Protein AF-Q3AFS8-F1 (afdb_monomer_lite)

Secondary structure (DSSP, 8-state):
--HHHHHHHTHHHHHHTT--HHHHHHHHTTHHHHHHHHHHHHHHHHHHHTTSHHHHHHHHHH--HHHHHHHHHHHHHHTT-S---HHHHHHHHHHHHHHHHTT--HHHHHHHHHHHHHHHHHHHHTTS-TTSHHHHHHHHHHHHHHHHHHHHHHHHHHHHHHHHHHHHHHHHHHHHHHHHHHHHHHHHHHHHHHHHHHHTGGGGHHHHHHHHHHHHHHHHHHHHHHHHHHHHHHHHHHHHHHHHHHHH--

pLDDT: mean 94.36, std 7.1, range [45.06, 98.56]

InterPro domains:
  IPR004089 Methyl-accepting chemotaxis protein (MCP) signalling domain [PS50111] (159-240)
  IPR004090 Chemotaxis methyl-accepting receptor [PR00260] (178-205)
  IPR004090 Chemotaxis methyl-accepting receptor [PR00260] (207-236)
  IPR009050 Globin-like superfamily [SSF46458] (10-155)
  IPR012292 Globin/Protoglobin [G3DSA:1.10.490.10] (7-151)
  IPR039379 Protoglobin, globin sensor domain [cd01068] (12-157)
  IPR044398 Globin-sensor domain [PF11563] (8-161)

Foldseek 3Di:
DDQVVLVVLCPVVCVVLVQDLVLLQLLLVLLVVLLVCLLVLLVVLVVVQCVDVVSVVLCVVPHHSVVVSVVSSVVSSCLNHSDDGSVNLVVLLVQLVVCVVSVPDLVVVVVSCVSVLVVQLVSLCVPDPPPDPSSVSNSSSSVSSVVVSSVSSCLVVLVVVLVVVLVVLVVLLVVLVVLLVVLVVQLVVLVVQLVVLVVVPPVSVVSNVVSVVSNVVSVVSNVVSVVSNVVSVVVNVVSVVVVVVSSVVD

Organism: Carboxydothermus hydrogenoformans (strain ATCC BAA-161 / DSM 6008 / Z-2901) (NCBI:txid246194)

Sequence (250 aa):
MEDSVLLSRYQETLSFLNLTAEDLQLMAEFKELFIQKAQEFVNKFYQHLTKFPYLQELIKKHSTVEKLSKTQAEYFISLTSEKIDADYIKNRLAVGKKHMEIALYPNWYIGAYRLYYEVVGELVARKYSPGTELYFKAVNAFYKRINFDIQLAIENYIAEQLKYLAAIQEQVADAAGFISSIATKTNILALNASIEAGRAGEHGRAFGVVAQEVRKLAQESSKVAKEITEMIKHNMEEIEKIRRQNSGMM

Structure (mmCIF, N/CA/C/O backbone):
data_AF-Q3AFS8-F1
#
_entry.id   AF-Q3AFS8-F1
#
loop_
_atom_site.group_PDB
_atom_site.id
_atom_site.type_symbol
_atom_site.label_atom_id
_atom_site.label_alt_id
_atom_site.label_comp_id
_atom_site.label_asym_id
_atom_site.label_entity_id
_atom_site.label_seq_id
_atom_site.pdbx_PDB_ins_code
_atom_site.Cartn_x
_atom_site.Cartn_y
_atom_site.Cartn_z
_atom_site.occupancy
_atom_site.B_iso_or_equiv
_atom_site.auth_seq_id
_atom_site.auth_comp_id
_atom_site.auth_asym_id
_atom_site.auth_atom_id
_atom_site.pdbx_PDB_model_num
ATOM 1 N N . MET A 1 1 ? -3.112 -17.750 -2.287 1.00 60.56 1 MET A N 1
ATOM 2 C CA . MET A 1 1 ? -2.329 -18.019 -1.067 1.00 60.56 1 MET A CA 1
ATOM 3 C C . MET A 1 1 ? -3.248 -18.766 -0.129 1.00 60.56 1 MET A C 1
ATOM 5 O O . MET A 1 1 ? -4.393 -18.350 -0.010 1.00 60.56 1 MET A O 1
ATOM 9 N N . GLU A 1 2 ? -2.799 -19.886 0.421 1.00 83.88 2 GLU A N 1
ATOM 10 C CA . GLU A 1 2 ? -3.566 -20.646 1.411 1.00 83.88 2 GLU A CA 1
ATOM 11 C C . GLU A 1 2 ? -3.680 -19.833 2.712 1.00 83.88 2 GLU A C 1
ATOM 13 O O . GLU A 1 2 ? -2.766 -19.075 3.044 1.00 83.88 2 GLU A O 1
ATOM 18 N N . ASP A 1 3 ? -4.801 -19.944 3.425 1.00 87.12 3 ASP A N 1
ATOM 19 C CA . ASP A 1 3 ? -5.102 -19.090 4.587 1.00 87.12 3 ASP A CA 1
ATOM 20 C C . ASP A 1 3 ? -4.075 -19.234 5.717 1.00 87.12 3 ASP A C 1
ATOM 22 O O . ASP A 1 3 ? -3.748 -18.257 6.390 1.00 87.12 3 ASP A O 1
ATOM 26 N N . SER A 1 4 ? -3.510 -20.432 5.873 1.00 80.88 4 SER A N 1
ATOM 27 C CA . SER A 1 4 ? -2.435 -20.737 6.821 1.00 80.88 4 SER A CA 1
ATOM 28 C C . SER A 1 4 ? -1.156 -19.949 6.530 1.00 80.88 4 SER A C 1
ATOM 30 O O . SER A 1 4 ? -0.567 -19.379 7.445 1.00 80.88 4 SER A O 1
ATOM 32 N N . VAL A 1 5 ? -0.763 -19.862 5.257 1.00 86.62 5 VAL A N 1
ATOM 33 C CA . VAL A 1 5 ? 0.432 -19.132 4.805 1.00 86.62 5 VAL A CA 1
ATOM 34 C C . VAL A 1 5 ? 0.245 -17.625 4.961 1.00 86.62 5 VAL A C 1
ATOM 36 O O . VAL A 1 5 ? 1.170 -16.915 5.352 1.00 86.62 5 VAL A O 1
ATOM 39 N N . LEU A 1 6 ? -0.962 -17.122 4.682 1.00 87.56 6 LEU A N 1
ATOM 40 C CA . LEU A 1 6 ? -1.262 -15.706 4.879 1.00 87.56 6 LEU A CA 1
ATOM 41 C C . LEU A 1 6 ? -1.183 -15.330 6.360 1.00 87.56 6 LEU A C 1
ATOM 43 O O . LEU A 1 6 ? -0.610 -14.302 6.697 1.00 87.56 6 LEU A O 1
ATOM 47 N N . LEU A 1 7 ? -1.736 -16.161 7.242 1.00 87.81 7 LEU A N 1
ATOM 48 C CA . LEU A 1 7 ? -1.671 -15.924 8.680 1.00 87.81 7 LEU A CA 1
ATOM 49 C C . LEU A 1 7 ? -0.240 -15.994 9.207 1.00 87.81 7 LEU A C 1
ATOM 51 O O . LEU A 1 7 ? 0.155 -15.101 9.953 1.00 87.81 7 LEU A O 1
ATOM 55 N N . SER A 1 8 ? 0.541 -17.003 8.805 1.00 88.75 8 SER A N 1
ATOM 56 C CA . SER A 1 8 ? 1.929 -17.152 9.261 1.00 88.75 8 SER A CA 1
ATOM 57 C C . SER A 1 8 ? 2.787 -15.945 8.904 1.00 88.75 8 SER A C 1
ATOM 59 O O . SER A 1 8 ? 3.632 -15.548 9.697 1.00 88.75 8 SER A O 1
ATOM 61 N N . ARG A 1 9 ? 2.526 -15.328 7.746 1.00 88.62 9 ARG A N 1
ATOM 62 C CA . ARG A 1 9 ? 3.223 -14.124 7.292 1.00 88.62 9 ARG A CA 1
ATOM 63 C C . ARG A 1 9 ? 3.138 -12.973 8.300 1.00 88.62 9 ARG A C 1
ATOM 65 O O . ARG A 1 9 ? 4.134 -12.335 8.588 1.00 88.62 9 ARG A O 1
ATOM 72 N N . TYR A 1 10 ? 1.969 -12.746 8.896 1.00 92.44 10 TYR A N 1
ATOM 73 C CA . TYR A 1 10 ? 1.761 -11.614 9.808 1.00 92.44 10 TYR A CA 1
ATOM 74 C C . TYR A 1 10 ? 1.928 -11.968 11.292 1.00 92.44 10 TYR A C 1
ATOM 76 O O . TYR A 1 10 ? 1.687 -11.119 12.153 1.00 92.44 10 TYR A O 1
ATOM 84 N N . GLN A 1 11 ? 2.340 -13.198 11.624 1.00 90.94 11 GLN A N 1
ATOM 85 C CA . GLN A 1 11 ? 2.530 -13.614 13.019 1.00 90.94 11 GLN A CA 1
ATOM 86 C C . GLN A 1 11 ? 3.598 -12.782 13.730 1.00 90.94 11 GLN A C 1
ATOM 88 O O . GLN A 1 11 ? 3.379 -12.358 14.865 1.00 90.94 11 GLN A O 1
ATOM 93 N N . GLU A 1 12 ? 4.723 -12.508 13.066 1.00 91.69 12 GLU A N 1
ATOM 94 C CA . GLU A 1 12 ? 5.805 -11.711 13.648 1.00 91.69 12 GLU A CA 1
ATOM 95 C C . GLU A 1 12 ? 5.351 -10.272 13.922 1.00 91.69 12 GLU A C 1
ATOM 97 O O . GLU A 1 12 ? 5.554 -9.763 15.023 1.00 91.69 12 GLU A O 1
ATOM 102 N N . THR A 1 13 ? 4.631 -9.647 12.985 1.00 92.81 13 THR A N 1
ATOM 103 C CA . THR A 1 13 ? 4.058 -8.305 13.168 1.00 92.81 13 THR A CA 1
ATOM 104 C C . THR A 1 13 ? 3.065 -8.255 14.330 1.00 92.81 13 THR A C 1
ATOM 106 O O . THR A 1 13 ? 3.125 -7.345 15.158 1.00 92.81 13 THR A O 1
ATOM 109 N N . LEU A 1 14 ? 2.157 -9.231 14.424 1.00 94.56 14 LEU A N 1
ATOM 110 C CA . LEU A 1 14 ? 1.187 -9.312 15.522 1.00 94.56 14 LEU A CA 1
ATOM 111 C C . LEU A 1 14 ? 1.887 -9.494 16.876 1.00 94.56 14 LEU A C 1
ATOM 113 O O . LEU A 1 14 ? 1.505 -8.849 17.857 1.00 94.56 14 LEU A O 1
ATOM 117 N N . SER A 1 15 ? 2.945 -10.311 16.913 1.00 94.69 15 SER A N 1
ATOM 118 C CA . SER A 1 15 ? 3.790 -10.493 18.095 1.00 94.69 15 SER A CA 1
ATOM 119 C C . SER A 1 15 ? 4.538 -9.210 18.464 1.00 94.69 15 SER A C 1
ATOM 121 O O . SER A 1 15 ? 4.568 -8.841 19.636 1.00 94.69 15 SER A O 1
ATOM 123 N N . PHE A 1 16 ? 5.103 -8.498 17.486 1.00 95.44 16 PHE A N 1
ATOM 124 C CA . PHE A 1 16 ? 5.811 -7.232 17.694 1.00 95.44 16 PHE A CA 1
ATOM 125 C C . PHE A 1 16 ? 4.893 -6.148 18.273 1.00 95.44 16 PHE A C 1
ATOM 127 O O . PHE A 1 16 ? 5.275 -5.428 19.194 1.00 95.44 16 PHE A O 1
ATOM 134 N N . LEU A 1 17 ? 3.655 -6.064 17.780 1.00 96.56 17 LEU A N 1
ATOM 135 C CA . LEU A 1 17 ? 2.637 -5.152 18.308 1.00 96.56 17 LEU A CA 1
ATOM 136 C C . LEU A 1 17 ? 2.091 -5.580 19.676 1.00 96.56 17 LEU A C 1
ATOM 138 O O . LEU A 1 17 ? 1.364 -4.809 20.309 1.00 96.56 17 LEU A O 1
ATOM 142 N N . ASN A 1 18 ? 2.418 -6.795 20.126 1.00 97.19 18 ASN A N 1
ATOM 143 C CA . ASN A 1 18 ? 1.851 -7.422 21.312 1.00 97.19 18 ASN A CA 1
ATOM 144 C C . ASN A 1 18 ? 0.312 -7.350 21.305 1.00 97.19 18 ASN A C 1
ATOM 146 O O . ASN A 1 18 ? -0.299 -6.951 22.298 1.00 97.19 18 ASN A O 1
ATOM 150 N N . LEU A 1 19 ? -0.308 -7.639 20.154 1.00 97.19 19 LEU A N 1
ATOM 151 C CA . LEU A 1 19 ? -1.762 -7.644 19.986 1.00 97.19 19 LEU A CA 1
ATOM 152 C C . LEU A 1 19 ? -2.305 -9.021 20.376 1.00 97.19 19 LEU A C 1
ATOM 154 O O . LEU A 1 19 ? -2.211 -9.976 19.604 1.00 97.19 19 LEU A O 1
ATOM 158 N N . THR A 1 20 ? -2.830 -9.134 21.594 1.00 96.38 20 THR A N 1
ATOM 159 C CA . THR A 1 20 ? -3.168 -10.426 22.209 1.00 96.38 20 THR A CA 1
ATOM 160 C C . THR A 1 20 ? -4.637 -10.806 22.016 1.00 96.38 20 THR A C 1
ATOM 162 O O . THR A 1 20 ? -5.478 -9.983 21.658 1.00 96.38 20 THR A O 1
ATOM 165 N N . ALA A 1 21 ? -4.984 -12.063 22.310 1.00 96.06 21 ALA A N 1
ATOM 166 C CA . ALA A 1 21 ? -6.383 -12.495 22.352 1.00 96.06 21 ALA A CA 1
ATOM 167 C C . ALA A 1 21 ? -7.209 -11.716 23.397 1.00 96.06 21 ALA A C 1
ATOM 169 O O . ALA A 1 21 ? -8.390 -11.462 23.180 1.00 96.06 21 ALA A O 1
ATOM 170 N N . GLU A 1 22 ? -6.585 -11.289 24.499 1.00 96.50 22 GLU A N 1
ATOM 171 C CA . GLU A 1 22 ? -7.220 -10.458 25.529 1.00 96.50 22 GLU A CA 1
ATOM 172 C C . GLU A 1 22 ? -7.555 -9.062 24.991 1.00 96.50 22 GLU A C 1
ATOM 174 O O . GLU A 1 22 ? -8.649 -8.560 25.243 1.00 96.50 22 GLU A O 1
ATOM 179 N N . ASP A 1 23 ? -6.658 -8.461 24.198 1.00 98.12 23 ASP A N 1
ATOM 180 C CA . ASP A 1 23 ? -6.931 -7.195 23.508 1.00 98.12 23 ASP A CA 1
ATOM 181 C C . ASP A 1 23 ? -8.127 -7.345 22.549 1.00 98.12 23 ASP A C 1
ATOM 183 O O . ASP A 1 23 ? -9.014 -6.488 22.517 1.00 98.12 23 ASP A O 1
ATOM 187 N N . LEU A 1 24 ? -8.172 -8.436 21.772 1.00 97.94 24 LEU A N 1
ATOM 188 C CA . LEU A 1 24 ? -9.262 -8.710 20.828 1.00 97.94 24 LEU A CA 1
ATOM 189 C C . LEU A 1 24 ? -10.602 -8.913 21.543 1.00 97.94 24 LEU A C 1
ATOM 191 O O . LEU A 1 24 ? -11.609 -8.337 21.123 1.00 97.94 24 LEU A O 1
ATOM 195 N N . GLN A 1 25 ? -10.603 -9.672 22.639 1.00 97.56 25 GLN A N 1
ATOM 196 C CA . GLN A 1 25 ? -11.786 -9.885 23.465 1.00 97.56 25 GLN A CA 1
ATOM 197 C C . GLN A 1 25 ? -12.272 -8.569 24.080 1.00 97.56 25 GLN A C 1
ATOM 199 O O . GLN A 1 25 ? -13.460 -8.257 24.007 1.00 97.56 25 GLN A O 1
ATOM 204 N N . LEU A 1 26 ? -11.354 -7.759 24.614 1.00 96.88 26 LEU A N 1
ATOM 205 C CA . LEU A 1 26 ? -11.674 -6.448 25.168 1.00 96.88 26 LEU A CA 1
ATOM 206 C C . LEU A 1 26 ? -12.300 -5.533 24.110 1.00 96.88 26 LEU A C 1
ATOM 208 O O . LEU A 1 26 ? -13.299 -4.878 24.392 1.00 96.88 26 LEU A O 1
ATOM 212 N N . MET A 1 27 ? -11.763 -5.503 22.885 1.00 98.12 27 MET A N 1
ATOM 213 C CA . MET A 1 27 ? -12.344 -4.730 21.780 1.00 98.12 27 MET A CA 1
ATOM 214 C C . MET A 1 27 ? -13.730 -5.241 21.370 1.00 98.12 27 MET A C 1
ATOM 216 O O . MET A 1 27 ? -14.600 -4.428 21.050 1.00 98.12 27 MET A O 1
ATOM 220 N N . ALA A 1 28 ? -13.964 -6.555 21.403 1.00 98.00 28 ALA A N 1
ATOM 221 C CA . ALA A 1 28 ? -15.264 -7.146 21.083 1.00 98.00 28 ALA A CA 1
ATOM 222 C C . ALA A 1 28 ? -16.374 -6.687 22.042 1.00 98.00 28 ALA A C 1
ATOM 224 O O . ALA A 1 28 ? -17.509 -6.470 21.614 1.00 98.00 28 ALA A O 1
ATOM 225 N N . GLU A 1 29 ? -16.049 -6.414 23.309 1.00 97.50 29 GLU A N 1
ATOM 226 C CA . GLU A 1 29 ? -17.005 -5.855 24.276 1.00 97.50 29 GLU A CA 1
ATOM 227 C C . GLU A 1 29 ? -17.516 -4.452 23.897 1.00 97.50 29 GLU A C 1
ATOM 229 O O . GLU A 1 29 ? -18.549 -4.014 24.408 1.00 97.50 29 GLU A O 1
ATOM 234 N N . PHE A 1 30 ? -16.820 -3.734 23.008 1.00 98.25 30 PHE A N 1
ATOM 235 C CA . PHE A 1 30 ? -17.239 -2.422 22.507 1.00 98.25 30 PHE A CA 1
ATOM 236 C C . PHE A 1 30 ? -18.098 -2.501 21.238 1.00 98.25 30 PHE A C 1
ATOM 238 O O . PHE A 1 30 ? -18.558 -1.461 20.764 1.00 98.25 30 PHE A O 1
ATOM 245 N N . LYS A 1 31 ? -18.355 -3.693 20.684 1.00 98.25 31 LYS A N 1
ATOM 246 C CA . LYS A 1 31 ? -19.049 -3.871 19.397 1.00 98.25 31 LYS A CA 1
ATOM 247 C C . LYS A 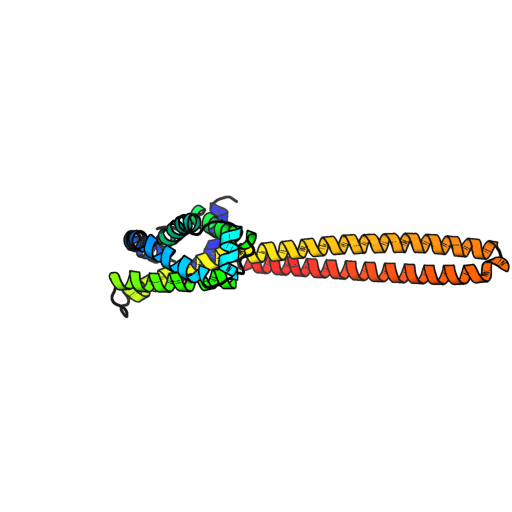1 31 ? -20.387 -3.137 19.315 1.00 98.25 31 LYS A C 1
ATOM 249 O O . LYS A 1 31 ? -20.615 -2.400 18.359 1.00 98.25 31 LYS A O 1
ATOM 254 N N . GLU A 1 32 ? -21.232 -3.255 20.336 1.00 98.38 32 GLU A N 1
ATOM 255 C CA . GLU A 1 32 ? -22.529 -2.562 20.378 1.00 98.38 32 GLU A CA 1
ATOM 256 C C . GLU A 1 32 ? -22.379 -1.034 20.384 1.00 98.38 32 GLU A C 1
ATOM 258 O O . GLU A 1 32 ? -23.094 -0.327 19.673 1.00 98.38 32 GLU A O 1
ATOM 263 N N . LEU A 1 33 ? -21.394 -0.507 21.121 1.00 98.19 33 LEU A N 1
ATOM 264 C CA . LEU A 1 33 ? -21.097 0.927 21.134 1.00 98.19 33 LEU A CA 1
ATOM 265 C C . LEU A 1 33 ? -20.599 1.413 19.764 1.00 98.19 33 LEU A C 1
ATOM 267 O O . LEU A 1 33 ? -20.975 2.501 19.324 1.00 98.19 33 LEU A O 1
ATOM 271 N N . PHE A 1 34 ? -19.800 0.605 19.064 1.00 98.50 34 PHE A N 1
ATOM 272 C CA . PHE A 1 34 ? -19.351 0.904 17.703 1.00 98.50 34 PHE A CA 1
ATOM 273 C C . PHE A 1 34 ? -20.510 0.886 16.704 1.00 98.50 34 PHE A C 1
ATOM 275 O O . PHE A 1 34 ? -20.605 1.804 15.892 1.00 98.50 34 PHE A O 1
ATOM 282 N N . ILE A 1 35 ? -21.418 -0.092 16.787 1.00 98.56 35 ILE A N 1
ATOM 283 C CA . ILE A 1 35 ? -22.622 -0.158 15.941 1.00 98.56 35 ILE A CA 1
ATOM 284 C C . ILE A 1 35 ? -23.469 1.106 16.126 1.00 98.56 35 ILE A C 1
ATOM 286 O O . ILE A 1 35 ? -23.822 1.761 15.146 1.00 98.56 35 ILE A O 1
ATOM 290 N N . GLN A 1 36 ? -23.732 1.501 17.374 1.00 98.25 36 GLN A N 1
ATOM 291 C CA . GLN A 1 36 ? -24.517 2.699 17.687 1.00 98.25 36 GLN A CA 1
ATOM 292 C C . GLN A 1 36 ? -23.841 3.990 17.201 1.00 98.25 36 GLN A C 1
ATOM 294 O O . GLN A 1 36 ? -24.515 4.915 16.745 1.00 98.25 36 GLN A O 1
ATOM 299 N N . LYS A 1 37 ? -22.507 4.065 17.275 1.00 98.19 37 LYS A N 1
ATOM 300 C CA . LYS A 1 37 ? -21.732 5.252 16.887 1.00 98.19 37 LYS A CA 1
ATOM 301 C C . LYS A 1 37 ? -21.429 5.324 15.388 1.00 98.19 37 LYS A C 1
ATOM 303 O O . LYS A 1 37 ? -21.094 6.402 14.896 1.00 98.19 37 LYS A O 1
ATOM 308 N N . ALA A 1 38 ? -21.557 4.218 14.653 1.00 98.38 38 ALA A N 1
ATOM 309 C CA . ALA A 1 38 ? -21.085 4.091 13.276 1.00 98.38 38 ALA A CA 1
ATOM 310 C C . ALA A 1 38 ? -21.633 5.182 12.346 1.00 98.38 38 ALA A C 1
ATOM 312 O O . ALA A 1 38 ? -20.856 5.814 11.632 1.00 98.38 38 ALA A O 1
ATOM 313 N N . GLN A 1 39 ? -22.942 5.460 12.391 1.00 98.06 39 GLN A N 1
ATOM 314 C CA . GLN A 1 39 ? -23.552 6.462 11.512 1.00 98.06 39 GLN A CA 1
ATOM 315 C C . GLN A 1 39 ? -23.048 7.883 11.808 1.00 98.06 39 GLN A C 1
ATOM 317 O O . GLN A 1 39 ? -22.754 8.651 10.892 1.00 98.06 39 GLN A O 1
ATOM 322 N N . GLU A 1 40 ? -22.921 8.238 13.088 1.00 98.19 40 GLU A N 1
ATOM 323 C CA . GLU A 1 40 ? -22.381 9.538 13.493 1.00 98.19 40 GLU A CA 1
ATOM 324 C C . GLU A 1 40 ? -20.912 9.674 13.068 1.00 98.19 40 GLU A C 1
ATOM 326 O O . GLU A 1 40 ? -20.512 10.711 12.532 1.00 98.19 40 GLU A O 1
ATOM 331 N N . PHE A 1 41 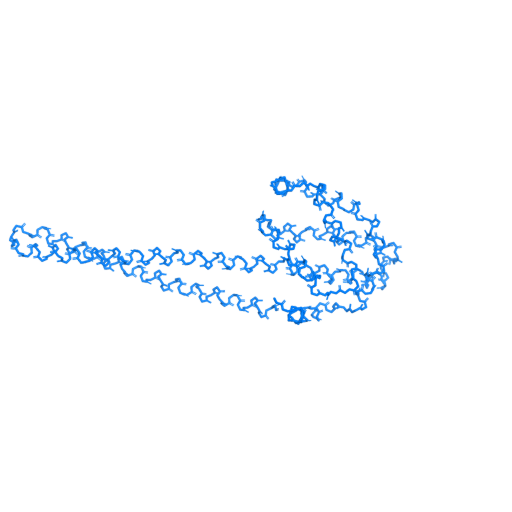? -20.126 8.611 13.262 1.00 98.38 41 PHE A N 1
ATOM 332 C CA . PHE A 1 41 ? -18.724 8.558 12.870 1.00 98.38 41 PHE A CA 1
ATOM 333 C C . PHE A 1 41 ? -18.552 8.778 11.365 1.00 98.38 41 PHE A C 1
ATOM 335 O O . PHE A 1 41 ? -17.820 9.687 10.979 1.00 98.38 41 PHE A O 1
ATOM 342 N N . VAL A 1 42 ? -19.248 8.021 10.508 1.00 98.19 42 VAL A N 1
ATOM 343 C CA . VAL A 1 42 ? -19.082 8.160 9.049 1.00 98.19 42 VAL A CA 1
ATOM 344 C C . VAL A 1 42 ? -19.557 9.516 8.537 1.00 98.19 42 VAL A C 1
ATOM 346 O O . VAL A 1 42 ? -18.944 10.071 7.625 1.00 98.19 42 VAL A O 1
ATOM 349 N N . ASN A 1 43 ? -20.592 10.098 9.150 1.00 98.00 43 ASN A N 1
ATOM 350 C CA . ASN A 1 43 ? -21.034 11.450 8.819 1.00 98.00 43 ASN A CA 1
ATOM 351 C C . ASN A 1 43 ? -19.926 12.467 9.119 1.00 98.00 43 ASN A C 1
ATOM 353 O O . ASN A 1 43 ? -19.548 13.237 8.236 1.00 98.00 43 ASN A O 1
ATOM 357 N N . LYS A 1 44 ? -19.352 12.433 10.330 1.00 98.06 44 LYS A N 1
ATOM 358 C CA . LYS A 1 44 ? -18.223 13.299 10.712 1.00 98.06 44 LYS A CA 1
ATOM 359 C C . LYS A 1 44 ? -16.990 13.054 9.840 1.00 98.06 44 LYS A C 1
ATOM 361 O O . LYS A 1 44 ? -16.317 14.008 9.452 1.00 98.06 44 LYS A O 1
ATOM 366 N N . PHE A 1 45 ? -16.723 11.796 9.501 1.00 98.44 45 PHE A N 1
ATOM 367 C CA . PHE A 1 45 ? -15.607 11.382 8.662 1.00 98.44 45 PHE A CA 1
ATOM 368 C C . PHE A 1 45 ? -15.681 12.027 7.277 1.00 98.44 45 PHE A C 1
ATOM 370 O O . PHE A 1 45 ? -14.785 12.784 6.905 1.00 98.44 45 PHE A O 1
ATOM 377 N N . TYR A 1 46 ? -16.775 11.823 6.538 1.00 98.38 46 TYR A N 1
ATOM 378 C CA . TYR A 1 46 ? -16.901 12.400 5.199 1.00 98.38 46 TYR A CA 1
ATOM 379 C C . TYR A 1 46 ? -17.086 13.914 5.224 1.00 98.38 46 TYR A C 1
ATOM 381 O O . TYR A 1 46 ? -16.506 14.579 4.373 1.00 98.38 46 TYR A O 1
ATOM 389 N N . GLN A 1 47 ? -17.773 14.478 6.225 1.00 98.00 47 GLN A N 1
ATOM 390 C CA . GLN A 1 47 ? -17.813 15.932 6.421 1.00 98.00 47 GLN A CA 1
ATOM 391 C C . GLN A 1 47 ? -16.415 16.531 6.601 1.00 98.00 47 GLN A C 1
ATOM 393 O O . GLN A 1 47 ? -16.175 17.655 6.164 1.00 98.00 47 GLN A O 1
ATOM 398 N N . HIS A 1 48 ? -15.493 15.817 7.252 1.00 98.00 48 HIS A N 1
ATOM 399 C CA . HIS A 1 48 ? -14.102 16.239 7.356 1.00 98.00 48 HIS A CA 1
ATOM 400 C C . HIS A 1 48 ? -13.377 16.107 6.012 1.00 98.00 48 HIS A C 1
ATOM 402 O O . HIS A 1 48 ? -12.792 17.088 5.555 1.00 98.00 48 HIS A O 1
ATOM 408 N N . LEU A 1 49 ? -13.451 14.945 5.349 1.00 97.81 49 LEU A N 1
ATOM 409 C CA . LEU A 1 49 ? -12.745 14.715 4.082 1.00 97.81 49 LEU A CA 1
ATOM 410 C C . LEU A 1 49 ? -13.179 15.692 2.981 1.00 97.81 49 LEU A C 1
ATOM 412 O O . LEU A 1 49 ? -12.335 16.207 2.252 1.00 97.81 49 LEU A O 1
ATOM 416 N N . THR A 1 50 ? -14.472 16.013 2.884 1.00 97.12 50 THR A N 1
ATOM 417 C CA . THR A 1 50 ? -14.995 16.917 1.846 1.00 97.12 50 THR A CA 1
ATOM 418 C C . THR A 1 50 ? -14.595 18.379 2.033 1.00 97.12 50 THR A C 1
ATOM 420 O O . THR A 1 50 ? -14.862 19.185 1.148 1.00 97.12 50 THR A O 1
ATOM 423 N N . LYS A 1 51 ? -13.950 18.746 3.151 1.00 97.94 51 LYS A N 1
ATOM 424 C CA . LYS A 1 51 ? -13.341 20.079 3.319 1.00 97.94 51 LYS A CA 1
ATOM 425 C C . LYS A 1 51 ? -12.064 20.243 2.498 1.00 97.94 51 LYS A C 1
ATOM 427 O O . LYS A 1 51 ? -11.616 21.368 2.302 1.00 97.94 51 LYS A O 1
ATOM 432 N N . PHE A 1 52 ? -11.476 19.143 2.032 1.00 98.12 52 PHE A N 1
ATOM 433 C CA . PHE A 1 52 ? -10.248 19.148 1.249 1.00 98.12 52 PHE A CA 1
ATOM 434 C C . PHE A 1 52 ? -10.588 18.923 -0.230 1.00 98.12 52 PHE A C 1
ATOM 436 O O . PHE A 1 52 ? -11.025 17.823 -0.579 1.00 98.12 52 PHE A O 1
ATOM 443 N N . PRO A 1 53 ? -10.363 19.916 -1.117 1.00 97.88 53 PRO A N 1
ATOM 444 C CA . PRO A 1 53 ? -10.767 19.828 -2.523 1.00 97.88 53 PRO A CA 1
ATOM 445 C C . PRO A 1 53 ? -10.244 18.579 -3.238 1.00 97.88 53 PRO A C 1
ATOM 447 O O . PRO A 1 53 ? -10.997 17.913 -3.938 1.00 97.88 53 PRO A O 1
ATOM 450 N N . TYR A 1 54 ? -8.983 18.204 -2.996 1.00 97.38 54 TYR A N 1
ATOM 451 C CA . TYR A 1 54 ? -8.385 16.989 -3.558 1.00 97.38 54 TYR A CA 1
ATOM 452 C C . TYR A 1 54 ? -9.182 15.723 -3.202 1.00 97.38 54 TYR A C 1
ATOM 454 O O . TYR A 1 54 ? -9.521 14.940 -4.086 1.00 97.38 54 TYR A O 1
ATOM 462 N N . LEU A 1 55 ? -9.527 15.538 -1.924 1.00 98.00 55 LEU A N 1
ATOM 463 C CA . LEU A 1 55 ? -10.280 14.367 -1.469 1.00 98.00 55 LEU A CA 1
ATOM 464 C C . LEU A 1 55 ? -11.726 14.397 -1.957 1.00 98.00 55 LEU A C 1
ATOM 466 O O . LEU A 1 55 ? -12.275 13.362 -2.330 1.00 98.00 55 LEU A O 1
ATOM 470 N N . GLN A 1 56 ? -12.337 15.581 -1.978 1.00 97.81 56 GLN A N 1
ATOM 471 C CA . GLN A 1 56 ? -13.689 15.761 -2.487 1.00 97.81 56 GLN A CA 1
ATOM 472 C C . GLN A 1 56 ? -13.786 15.364 -3.967 1.00 97.81 56 GLN A C 1
ATOM 474 O O . GLN A 1 56 ? -14.700 14.629 -4.342 1.00 97.81 56 GLN A O 1
ATOM 479 N N . GLU A 1 57 ? -12.843 15.812 -4.796 1.00 97.75 57 GLU A N 1
ATOM 480 C CA . GLU A 1 57 ? -12.781 15.447 -6.213 1.00 97.75 57 GLU A CA 1
ATOM 481 C C . GLU A 1 57 ? -12.507 13.953 -6.406 1.00 97.75 57 GLU A C 1
ATOM 483 O O . GLU A 1 57 ? -13.160 13.308 -7.228 1.00 97.75 57 GLU A O 1
ATOM 488 N N . LEU A 1 58 ? -11.623 13.367 -5.593 1.00 97.62 58 LEU A N 1
ATOM 489 C CA . LEU A 1 58 ? -11.350 11.930 -5.635 1.00 97.62 58 LEU A CA 1
ATOM 490 C C . LEU A 1 58 ? -12.607 11.100 -5.345 1.00 97.62 58 LEU A C 1
ATOM 492 O O . LEU A 1 58 ? -12.917 10.160 -6.079 1.00 97.62 58 LEU A O 1
ATOM 496 N N . ILE A 1 59 ? -13.363 11.480 -4.310 1.00 97.69 59 ILE A N 1
ATOM 497 C CA . ILE A 1 59 ? -14.623 10.823 -3.952 1.00 97.69 59 ILE A CA 1
ATOM 498 C C . ILE A 1 59 ? -15.621 10.947 -5.101 1.00 97.69 59 ILE A C 1
ATOM 500 O O . ILE A 1 59 ? -16.145 9.924 -5.527 1.00 97.69 59 ILE A O 1
ATOM 504 N N . LYS A 1 60 ? -15.853 12.156 -5.635 1.00 97.38 60 LYS A N 1
ATOM 505 C CA . LYS A 1 60 ? -16.801 12.377 -6.745 1.00 97.38 60 LYS A CA 1
ATOM 506 C C . LYS A 1 60 ? -16.451 11.563 -7.989 1.00 97.38 60 LYS A C 1
ATOM 508 O O . LYS A 1 60 ? -17.346 11.061 -8.661 1.00 97.38 60 LYS A O 1
ATOM 513 N N . LYS A 1 61 ? -15.159 11.448 -8.308 1.00 98.00 61 LYS A N 1
ATOM 514 C CA . LYS A 1 61 ? -14.678 10.735 -9.496 1.00 98.00 61 LYS A CA 1
ATOM 515 C C . LYS A 1 61 ? -14.903 9.226 -9.406 1.00 98.00 61 LYS A C 1
ATOM 517 O O . LYS A 1 61 ? -15.139 8.589 -10.429 1.00 98.00 61 LYS A O 1
ATOM 522 N N . HIS A 1 62 ? -14.802 8.653 -8.208 1.00 97.31 62 HIS A N 1
ATOM 523 C CA . HIS A 1 62 ? -14.758 7.200 -8.030 1.00 97.31 62 HIS A CA 1
ATOM 524 C C . HIS A 1 62 ? -15.975 6.609 -7.304 1.00 97.31 62 HIS A C 1
ATOM 526 O O . HIS A 1 62 ? -16.176 5.397 -7.371 1.00 97.31 62 HIS A O 1
ATOM 532 N N . SER A 1 63 ? -16.785 7.412 -6.605 1.00 97.25 63 SER A N 1
ATOM 533 C CA . SER A 1 63 ? -17.948 6.936 -5.846 1.00 97.25 63 SER A CA 1
ATOM 534 C C . SER A 1 63 ? -18.878 8.085 -5.403 1.00 97.25 63 SER A C 1
ATOM 536 O O . SER A 1 63 ? -18.877 9.181 -5.958 1.00 97.25 63 SER A O 1
ATOM 538 N N . THR A 1 64 ? -19.707 7.831 -4.391 1.00 96.94 64 THR A N 1
ATOM 539 C CA . THR A 1 64 ? -20.513 8.830 -3.682 1.00 96.94 64 THR A CA 1
ATOM 540 C C . THR A 1 64 ? -20.313 8.684 -2.176 1.00 96.94 64 THR A C 1
ATOM 542 O O . THR A 1 64 ? -20.036 7.588 -1.687 1.00 96.94 64 THR A O 1
ATOM 545 N N . VAL A 1 65 ? -20.485 9.780 -1.426 1.00 97.25 65 VAL A N 1
ATOM 546 C CA . VAL A 1 65 ? -20.409 9.752 0.047 1.00 97.25 65 VAL A CA 1
ATOM 547 C C . VAL A 1 65 ? -21.378 8.720 0.619 1.00 97.25 65 VAL A C 1
ATOM 549 O O . VAL A 1 65 ? -20.976 7.925 1.449 1.00 97.25 65 VAL A O 1
ATOM 552 N N . GLU A 1 66 ? -22.610 8.652 0.113 1.00 96.75 66 GLU A N 1
ATOM 553 C CA . GLU A 1 66 ? -23.619 7.686 0.565 1.00 96.75 66 GLU A CA 1
ATOM 554 C C . GLU A 1 66 ? -23.142 6.226 0.465 1.00 96.75 66 GLU A C 1
ATOM 556 O O . GLU A 1 66 ? -23.207 5.477 1.441 1.00 96.75 66 GLU A O 1
ATOM 561 N N . LYS A 1 67 ? -22.604 5.825 -0.696 1.00 96.25 67 LYS A N 1
ATOM 562 C CA . LYS A 1 67 ? -22.098 4.460 -0.903 1.00 96.25 67 LYS A CA 1
ATOM 563 C C . LYS A 1 67 ? -20.892 4.173 -0.016 1.00 96.25 67 LYS A C 1
ATOM 565 O O . LYS A 1 67 ? -20.828 3.113 0.604 1.00 96.25 67 LYS A O 1
ATOM 570 N N . LEU A 1 68 ? -19.950 5.115 0.044 1.00 97.12 68 LEU A N 1
ATOM 571 C CA . LEU A 1 68 ? -18.730 4.944 0.824 1.00 97.12 68 LEU A CA 1
ATOM 572 C C . LEU A 1 68 ? -19.010 4.924 2.333 1.00 97.12 68 LEU A C 1
ATOM 574 O O . LEU A 1 68 ? -18.409 4.122 3.043 1.00 97.12 68 LEU A O 1
ATOM 578 N N . SER A 1 69 ? -19.966 5.722 2.818 1.00 97.69 69 SER A N 1
ATOM 579 C CA . SER A 1 69 ? -20.413 5.732 4.215 1.00 97.69 69 SER A CA 1
ATOM 580 C C . SER A 1 69 ? -20.851 4.353 4.688 1.00 97.69 69 SER A C 1
ATOM 582 O O . SER A 1 69 ? -20.493 3.966 5.798 1.00 97.69 69 SER A O 1
ATOM 584 N N . LYS A 1 70 ? -21.552 3.577 3.851 1.00 97.31 70 LYS A N 1
ATOM 585 C CA . LYS A 1 70 ? -21.950 2.210 4.207 1.00 97.31 70 LYS A CA 1
ATOM 586 C C . LYS A 1 70 ? -20.732 1.310 4.431 1.00 97.31 70 LYS A C 1
ATOM 588 O O . LYS A 1 70 ? -20.577 0.738 5.505 1.00 97.31 70 LYS A O 1
ATOM 593 N N . THR A 1 71 ? -19.832 1.244 3.451 1.00 96.88 71 THR A N 1
ATOM 594 C CA . THR A 1 71 ? -18.616 0.419 3.555 1.00 96.88 71 THR A CA 1
ATOM 595 C C . THR A 1 71 ? -17.691 0.887 4.678 1.00 96.88 71 THR A C 1
ATOM 597 O O . THR A 1 71 ? -17.037 0.083 5.337 1.00 96.88 71 THR A O 1
ATOM 600 N N . GLN A 1 72 ? -17.657 2.195 4.941 1.00 98.12 72 GLN A N 1
ATOM 601 C CA . GLN A 1 72 ? -16.821 2.776 5.981 1.00 98.12 72 GLN A CA 1
ATOM 602 C C . GLN A 1 72 ? -17.364 2.490 7.388 1.00 98.12 72 GLN A C 1
ATOM 604 O O . GLN A 1 72 ? -16.575 2.317 8.319 1.00 98.12 72 GLN A O 1
ATOM 609 N N . ALA A 1 73 ? -18.689 2.401 7.541 1.00 98.38 73 ALA A N 1
ATOM 610 C CA . ALA A 1 73 ? -19.339 1.982 8.779 1.00 98.38 73 ALA A CA 1
ATOM 611 C C . ALA A 1 73 ? -19.053 0.504 9.077 1.00 98.38 73 ALA A C 1
ATOM 613 O O . ALA A 1 73 ? -18.679 0.168 10.199 1.00 98.38 73 ALA A O 1
ATOM 614 N N . GLU A 1 74 ? -19.150 -0.363 8.065 1.00 97.75 74 GLU A N 1
ATOM 615 C CA . GLU A 1 74 ? -18.790 -1.784 8.176 1.00 97.75 74 GLU A CA 1
ATOM 616 C C . GLU A 1 74 ? -17.318 -1.951 8.585 1.00 97.75 74 GLU A C 1
ATOM 618 O O . GLU A 1 74 ? -17.008 -2.690 9.523 1.00 97.75 74 GLU A O 1
ATOM 623 N N . TYR A 1 75 ? -16.414 -1.193 7.955 1.00 97.56 75 TYR A N 1
ATOM 624 C CA . TYR A 1 75 ? -15.004 -1.148 8.337 1.00 97.56 75 TYR A CA 1
ATOM 625 C C . TYR A 1 75 ? -14.824 -0.726 9.801 1.00 97.56 75 TYR A C 1
ATOM 627 O O . TYR A 1 75 ? -14.151 -1.420 10.562 1.00 97.56 75 TYR A O 1
ATOM 635 N N . PHE A 1 76 ? -15.455 0.376 10.213 1.00 98.38 76 PHE A N 1
ATOM 636 C CA . PHE A 1 76 ? -15.370 0.896 11.577 1.00 98.38 76 PHE A CA 1
ATOM 637 C C . PHE A 1 76 ? -15.821 -0.140 12.613 1.00 98.38 76 PHE A C 1
ATOM 639 O O . PHE A 1 76 ? -15.092 -0.409 13.565 1.00 98.38 76 PHE A O 1
ATOM 646 N N . ILE A 1 77 ? -16.969 -0.785 12.394 1.00 98.38 77 ILE A N 1
ATOM 647 C CA . ILE A 1 77 ? -17.492 -1.827 13.287 1.00 98.38 77 ILE A CA 1
ATOM 648 C C . ILE A 1 77 ? -16.538 -3.025 13.335 1.00 98.38 77 ILE A C 1
ATOM 650 O O . ILE A 1 77 ? -16.285 -3.571 14.409 1.00 98.38 77 ILE A O 1
ATOM 654 N N . SER A 1 78 ? -15.949 -3.409 12.199 1.00 97.56 78 SER A N 1
ATOM 655 C CA . SER A 1 78 ? -15.045 -4.562 12.131 1.00 97.56 78 SER A CA 1
ATOM 656 C C . SER A 1 78 ? -13.758 -4.410 12.961 1.00 97.56 78 SER A C 1
ATOM 658 O O . SER A 1 78 ? -13.113 -5.420 13.243 1.00 97.56 78 SER A O 1
ATOM 660 N N . LEU A 1 79 ? -13.414 -3.205 13.439 1.00 97.44 79 LEU A N 1
ATOM 661 C CA . LEU A 1 79 ? -12.336 -3.002 14.423 1.00 97.44 79 LEU A CA 1
ATOM 662 C C . LEU A 1 79 ? -12.607 -3.710 15.762 1.00 97.44 79 LEU A C 1
ATOM 664 O O . LEU A 1 79 ? -11.680 -3.949 16.531 1.00 97.44 79 LEU A O 1
ATOM 668 N N . THR A 1 80 ? -13.856 -4.093 16.027 1.00 98.25 80 THR A N 1
ATOM 669 C CA . THR A 1 80 ? -14.268 -4.854 17.218 1.00 98.25 80 THR A CA 1
ATOM 670 C C . THR A 1 80 ? -14.355 -6.366 16.967 1.00 98.25 80 THR A C 1
ATOM 672 O O . THR A 1 80 ? -14.916 -7.096 17.775 1.00 98.25 80 THR A O 1
ATOM 675 N N . SER A 1 81 ? -13.820 -6.877 15.849 1.00 97.19 81 SER A N 1
ATOM 676 C CA . SER A 1 81 ? -13.880 -8.317 15.543 1.00 97.19 81 SER A CA 1
ATOM 677 C C . SER A 1 81 ? -13.066 -9.148 16.541 1.00 97.19 81 SER A C 1
ATOM 679 O O . SER A 1 81 ? -11.902 -8.845 16.788 1.00 97.19 81 SER A O 1
ATOM 681 N N . GLU A 1 82 ? -13.630 -10.246 17.036 1.00 95.62 82 GLU A N 1
ATOM 682 C CA . GLU A 1 82 ? -13.017 -11.123 18.055 1.00 95.62 82 GLU A CA 1
ATOM 683 C C . GLU A 1 82 ? -11.719 -11.812 17.599 1.00 95.62 82 GLU A C 1
ATOM 685 O O . GLU A 1 82 ? -10.936 -12.282 18.417 1.00 95.62 82 GLU A O 1
ATOM 690 N N . LYS A 1 83 ? -11.471 -11.866 16.286 1.00 94.56 83 LYS A N 1
ATOM 691 C CA . LYS A 1 83 ? -10.284 -12.482 15.685 1.00 94.56 83 LYS A CA 1
ATOM 692 C C . LYS A 1 83 ? -9.684 -11.621 14.577 1.00 94.56 83 LYS A C 1
ATOM 694 O O . LYS A 1 83 ? -10.365 -10.785 13.980 1.00 94.56 83 LYS A O 1
ATOM 699 N N . ILE A 1 84 ? -8.404 -11.860 14.307 1.00 95.69 84 ILE A N 1
ATOM 700 C CA . ILE A 1 84 ? -7.702 -11.443 13.089 1.00 95.69 84 ILE A CA 1
ATOM 701 C C . ILE A 1 84 ? -7.420 -12.726 12.312 1.00 95.69 84 ILE A C 1
ATOM 703 O O . ILE A 1 84 ? -6.447 -13.424 12.579 1.00 95.69 84 ILE A O 1
ATOM 707 N N . ASP A 1 85 ? -8.334 -13.082 11.416 1.00 94.94 85 ASP A N 1
ATOM 708 C CA . ASP A 1 85 ? -8.205 -14.250 10.549 1.00 94.94 85 ASP A CA 1
ATOM 709 C C . ASP A 1 85 ? -7.782 -13.857 9.126 1.00 94.94 85 ASP A C 1
ATOM 711 O O . ASP A 1 85 ? -7.580 -12.683 8.802 1.00 94.94 85 ASP A O 1
ATOM 715 N N . ALA A 1 86 ? -7.622 -14.861 8.261 1.00 95.06 86 ALA A N 1
ATOM 716 C CA . ALA A 1 86 ? -7.227 -14.643 6.877 1.00 95.06 86 ALA A CA 1
ATOM 717 C C . ALA A 1 86 ? -8.199 -13.709 6.136 1.00 95.06 86 ALA A C 1
ATOM 719 O O . ALA A 1 86 ? -7.757 -12.888 5.334 1.00 95.06 86 ALA A O 1
ATOM 720 N N . ASP A 1 87 ? -9.500 -13.785 6.420 1.00 95.06 87 ASP A N 1
ATOM 721 C CA . ASP A 1 87 ? -10.502 -12.934 5.777 1.00 95.06 87 ASP A CA 1
ATOM 722 C C . ASP A 1 87 ? -10.409 -11.481 6.244 1.00 95.06 87 ASP A C 1
ATOM 724 O O . ASP A 1 87 ? -10.471 -10.571 5.411 1.00 95.06 87 ASP A O 1
ATOM 728 N N . TYR A 1 88 ? -10.162 -11.249 7.538 1.00 96.00 88 TYR A N 1
ATOM 729 C CA . TYR A 1 88 ? -9.850 -9.919 8.060 1.00 96.00 88 TYR A CA 1
ATOM 730 C C . TYR A 1 88 ? -8.646 -9.311 7.325 1.00 96.00 88 TYR A C 1
ATOM 732 O O . TYR A 1 88 ? -8.728 -8.197 6.802 1.00 96.00 88 TYR A O 1
ATOM 740 N N . ILE A 1 89 ? -7.543 -10.059 7.215 1.00 95.81 89 ILE A N 1
ATOM 741 C CA . ILE A 1 89 ? -6.309 -9.591 6.565 1.00 95.81 89 ILE A CA 1
ATOM 742 C C . ILE A 1 89 ? -6.538 -9.316 5.074 1.00 95.81 89 ILE A C 1
ATOM 744 O O . ILE A 1 89 ? -6.205 -8.232 4.587 1.00 95.81 89 ILE A O 1
ATOM 748 N N . LYS A 1 90 ? -7.160 -10.251 4.341 1.00 94.75 90 LYS A N 1
ATOM 749 C CA . LYS A 1 90 ? -7.499 -10.074 2.916 1.00 94.75 90 LYS A CA 1
ATOM 750 C C . LYS A 1 90 ? -8.361 -8.836 2.700 1.00 94.75 90 LYS A C 1
ATOM 752 O O . LYS A 1 90 ? -8.134 -8.098 1.740 1.00 94.75 90 LYS A O 1
ATOM 757 N N . ASN A 1 91 ? -9.330 -8.594 3.583 1.00 94.81 91 ASN A N 1
ATOM 758 C CA . ASN A 1 91 ? -10.174 -7.411 3.516 1.00 94.81 91 ASN A CA 1
ATOM 759 C C . ASN A 1 91 ? -9.341 -6.127 3.650 1.00 94.81 91 ASN A C 1
ATOM 761 O O . ASN A 1 91 ? -9.456 -5.250 2.795 1.00 94.81 91 ASN A O 1
ATOM 765 N N . ARG A 1 92 ? -8.451 -6.030 4.647 1.00 95.50 92 ARG A N 1
ATOM 766 C CA . ARG A 1 92 ? -7.589 -4.846 4.839 1.00 95.50 92 ARG A CA 1
ATOM 767 C C . ARG A 1 92 ? -6.635 -4.602 3.678 1.00 95.50 92 ARG A C 1
ATOM 769 O O . ARG A 1 92 ? -6.540 -3.470 3.201 1.00 95.50 92 ARG A O 1
ATOM 776 N N . LEU A 1 93 ? -6.018 -5.660 3.155 1.00 94.06 93 LEU A N 1
ATOM 777 C CA . LEU A 1 93 ? -5.191 -5.578 1.950 1.00 94.06 93 LEU A CA 1
ATOM 778 C C . LEU A 1 93 ? -6.008 -5.063 0.754 1.00 94.06 93 LEU A C 1
ATOM 780 O O . LEU A 1 93 ? -5.566 -4.161 0.041 1.00 94.06 93 LEU A O 1
ATOM 784 N N . ALA A 1 94 ? -7.224 -5.578 0.549 1.00 93.62 94 ALA A N 1
ATOM 785 C CA . ALA A 1 94 ? -8.098 -5.140 -0.538 1.00 93.62 94 ALA A CA 1
ATOM 786 C C . ALA A 1 94 ? -8.508 -3.664 -0.410 1.00 93.62 94 ALA A C 1
ATOM 788 O O . ALA A 1 94 ? -8.530 -2.950 -1.415 1.00 93.62 94 ALA A O 1
ATOM 789 N N . VAL A 1 95 ? -8.783 -3.184 0.808 1.00 93.81 95 VAL A N 1
ATOM 790 C CA . VAL A 1 95 ? -9.066 -1.764 1.065 1.00 93.81 95 VAL A CA 1
ATOM 791 C C . VAL A 1 95 ? -7.853 -0.902 0.699 1.00 93.81 95 VAL A C 1
ATOM 793 O O . VAL A 1 95 ? -8.013 0.074 -0.036 1.00 93.81 95 VAL A O 1
ATOM 796 N N . GLY A 1 96 ? -6.644 -1.273 1.131 1.00 93.12 96 GLY A N 1
ATOM 797 C CA . GLY A 1 96 ? -5.408 -0.571 0.758 1.00 93.12 96 GLY A CA 1
ATOM 798 C C . GLY A 1 96 ? -5.204 -0.510 -0.758 1.00 93.12 96 GLY A C 1
ATOM 799 O O . GLY A 1 96 ? -4.993 0.564 -1.324 1.00 93.12 96 GLY A O 1
ATOM 800 N N . LYS A 1 97 ? -5.393 -1.647 -1.442 1.00 93.00 97 LYS A N 1
ATOM 801 C CA . LYS A 1 97 ? -5.311 -1.738 -2.907 1.00 93.00 97 LYS A CA 1
ATOM 802 C C . LYS A 1 97 ? -6.299 -0.796 -3.601 1.00 93.00 97 LYS A C 1
ATOM 804 O O . LYS A 1 97 ? -5.919 -0.110 -4.544 1.00 93.00 97 LYS A O 1
ATOM 809 N N . LYS A 1 98 ? -7.550 -0.720 -3.133 1.00 94.00 98 LYS A N 1
ATOM 810 C CA . LYS A 1 98 ? -8.571 0.164 -3.723 1.00 94.00 98 LYS A CA 1
ATOM 811 C C . LYS A 1 98 ? -8.213 1.642 -3.596 1.00 94.00 98 LYS A C 1
ATOM 813 O O . LYS A 1 98 ? -8.399 2.390 -4.550 1.00 94.00 98 LYS A O 1
ATOM 818 N N . HIS A 1 99 ? -7.671 2.057 -2.455 1.00 95.00 99 HIS A N 1
ATOM 819 C CA . HIS A 1 99 ? -7.234 3.439 -2.258 1.00 95.00 99 HIS A CA 1
ATOM 820 C C . HIS A 1 99 ? -6.025 3.798 -3.132 1.00 95.00 99 HIS A C 1
ATOM 822 O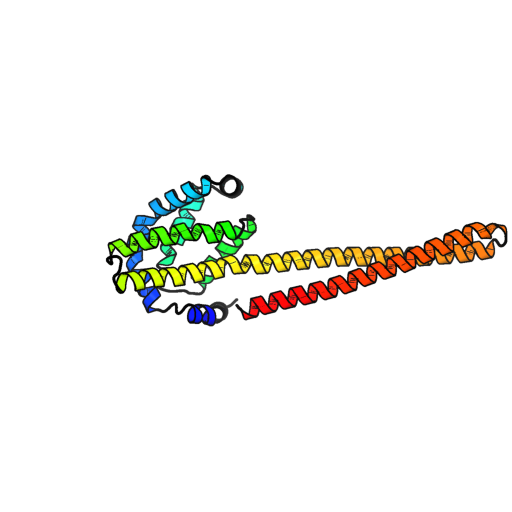 O . HIS A 1 99 ? -5.959 4.894 -3.689 1.00 95.00 99 HIS A O 1
ATOM 828 N N . MET A 1 100 ? -5.106 2.857 -3.319 1.00 92.56 100 MET A N 1
ATOM 829 C CA . MET A 1 100 ? -3.985 3.013 -4.238 1.00 92.56 100 MET A CA 1
ATOM 830 C C . MET A 1 100 ? -4.448 3.099 -5.704 1.00 92.56 100 MET A C 1
ATOM 832 O O . MET A 1 100 ? -3.981 3.973 -6.430 1.00 92.56 100 MET A O 1
ATOM 836 N N . GLU A 1 101 ? -5.398 2.260 -6.137 1.00 92.44 101 GLU A N 1
ATOM 837 C CA . GLU A 1 101 ? -5.961 2.273 -7.503 1.00 92.44 101 GLU A CA 1
ATOM 838 C C . GLU A 1 101 ? -6.605 3.620 -7.872 1.00 92.44 101 GLU A C 1
ATOM 840 O O . GLU A 1 101 ? -6.546 4.039 -9.027 1.00 92.44 101 GLU A O 1
ATOM 845 N N . ILE A 1 102 ? -7.197 4.321 -6.899 1.00 94.12 102 ILE A N 1
ATOM 846 C CA . ILE A 1 102 ? -7.760 5.666 -7.101 1.00 94.12 102 ILE A CA 1
ATOM 847 C C . ILE A 1 102 ? -6.726 6.783 -6.905 1.00 94.12 102 ILE A C 1
ATOM 849 O O . ILE A 1 102 ? -7.098 7.950 -6.886 1.00 94.12 102 ILE A O 1
ATOM 853 N N . ALA A 1 103 ? -5.443 6.448 -6.747 1.00 92.25 103 ALA A N 1
ATOM 854 C CA . ALA A 1 103 ? -4.353 7.384 -6.487 1.00 92.25 103 ALA A CA 1
ATOM 855 C C . ALA A 1 103 ? -4.560 8.255 -5.231 1.00 92.25 103 ALA A C 1
ATOM 857 O O . ALA A 1 103 ? -4.154 9.420 -5.209 1.00 92.25 103 ALA A O 1
ATOM 858 N N . LEU A 1 104 ? -5.175 7.703 -4.174 1.00 95.56 104 LEU A N 1
ATOM 859 C CA . LEU A 1 104 ? -5.200 8.361 -2.867 1.00 95.56 104 LEU A CA 1
ATOM 860 C C . LEU A 1 104 ? -3.798 8.319 -2.262 1.00 95.56 104 LEU A C 1
ATOM 862 O O . LEU A 1 104 ? -3.288 7.235 -1.982 1.00 95.56 104 LEU A O 1
ATOM 866 N N . TYR A 1 105 ? -3.196 9.476 -1.998 1.00 92.56 105 TYR A N 1
ATOM 867 C CA . TYR A 1 105 ? -1.876 9.502 -1.373 1.00 92.56 105 TYR A CA 1
ATOM 868 C C . TYR A 1 105 ? -1.886 8.938 0.067 1.00 92.56 105 TYR A C 1
ATOM 870 O O . TYR A 1 105 ? -2.799 9.253 0.842 1.00 92.56 105 TYR A O 1
ATOM 878 N N . PRO A 1 106 ? -0.851 8.164 0.466 1.00 93.56 106 PRO A N 1
ATOM 879 C CA . PRO A 1 106 ? -0.763 7.531 1.787 1.00 93.56 106 PRO A CA 1
ATOM 880 C C . PRO A 1 106 ? -0.929 8.474 2.981 1.00 93.56 106 PRO A C 1
ATOM 882 O O . PRO A 1 106 ? -1.504 8.086 3.992 1.00 93.56 106 PRO A O 1
ATOM 885 N N . ASN A 1 107 ? -0.463 9.720 2.880 1.00 94.38 107 ASN A N 1
ATOM 886 C CA . ASN A 1 107 ? -0.563 10.703 3.961 1.00 94.38 107 ASN A CA 1
ATOM 887 C C . ASN A 1 107 ? -2.022 11.014 4.334 1.00 94.38 107 ASN A C 1
ATOM 889 O O . ASN A 1 107 ? -2.331 11.150 5.516 1.00 94.38 107 ASN A O 1
ATOM 893 N N . TRP A 1 108 ? -2.924 11.089 3.350 1.00 96.94 108 TRP A N 1
ATOM 894 C CA . TRP A 1 108 ? -4.350 11.301 3.599 1.00 96.94 108 TRP A CA 1
ATOM 895 C C . TRP A 1 108 ? -5.004 10.065 4.202 1.00 96.94 108 TRP A C 1
ATOM 897 O O . TRP A 1 108 ? -5.804 10.195 5.125 1.00 96.94 108 TRP A O 1
ATOM 907 N N . TYR A 1 109 ? -4.627 8.876 3.723 1.00 95.12 109 TYR A N 1
ATOM 908 C CA . TYR A 1 109 ? -5.095 7.613 4.289 1.00 95.12 109 TYR A CA 1
ATOM 909 C C . TYR A 1 109 ? -4.688 7.515 5.766 1.00 95.12 109 TYR A C 1
ATOM 911 O O . TYR A 1 109 ? -5.542 7.383 6.641 1.00 95.12 109 TYR A O 1
ATOM 919 N N . ILE A 1 110 ? -3.391 7.616 6.064 1.00 95.69 110 ILE A N 1
ATOM 920 C CA . ILE A 1 110 ? -2.855 7.493 7.427 1.00 95.69 110 ILE A CA 1
ATOM 921 C C . ILE A 1 110 ? -3.431 8.596 8.323 1.00 95.69 110 ILE A C 1
ATOM 923 O O . ILE A 1 110 ? -3.864 8.324 9.442 1.00 95.69 110 ILE A O 1
ATOM 927 N N . GLY A 1 111 ? -3.510 9.829 7.815 1.00 96.62 111 GLY A N 1
ATOM 928 C CA . GLY A 1 111 ? -4.084 10.963 8.537 1.00 96.62 111 GLY A CA 1
ATOM 929 C C . GLY A 1 111 ? -5.552 10.759 8.920 1.00 96.62 111 GLY A C 1
ATOM 930 O O . GLY A 1 111 ? -5.968 11.193 9.996 1.00 96.62 111 GLY A O 1
ATOM 931 N N . ALA A 1 112 ? -6.329 10.039 8.106 1.00 97.00 112 ALA A N 1
ATOM 932 C CA . ALA A 1 112 ? -7.731 9.755 8.392 1.00 97.00 112 ALA A CA 1
ATOM 933 C C . ALA A 1 112 ? -7.922 8.925 9.678 1.00 97.00 112 ALA A C 1
ATOM 935 O O . ALA A 1 112 ? -8.937 9.088 10.360 1.00 97.00 112 ALA A O 1
ATOM 936 N N . TYR A 1 113 ? -6.933 8.114 10.082 1.00 97.12 113 TYR A N 1
ATOM 937 C CA . TYR A 1 113 ? -6.982 7.346 11.334 1.00 97.12 113 TYR A CA 1
ATOM 938 C C . TYR A 1 113 ? -6.992 8.205 12.600 1.00 97.12 113 TYR A C 1
ATOM 940 O O . TYR A 1 113 ? -7.485 7.755 13.634 1.00 97.12 113 TYR A O 1
ATOM 948 N N . ARG A 1 114 ? -6.574 9.476 12.530 1.00 97.50 114 ARG A N 1
ATOM 949 C CA . ARG A 1 114 ? -6.741 10.426 13.643 1.00 97.50 114 ARG A CA 1
ATOM 950 C C . ARG A 1 114 ? -8.203 10.532 14.093 1.00 97.50 114 ARG A C 1
ATOM 952 O O . ARG A 1 114 ? -8.456 10.659 15.287 1.00 97.50 114 ARG A O 1
ATOM 959 N N . LEU A 1 115 ? -9.160 10.444 13.163 1.00 97.81 115 LEU A N 1
ATOM 960 C CA . LEU A 1 115 ? -10.596 10.464 13.477 1.00 97.81 115 LEU A CA 1
ATOM 961 C C . LEU A 1 115 ? -11.058 9.184 14.188 1.00 97.81 115 LEU A C 1
ATOM 963 O O . LEU A 1 115 ? -11.978 9.232 15.000 1.00 97.81 115 LEU A O 1
ATOM 967 N N . TYR A 1 116 ? -10.407 8.053 13.910 1.00 98.12 116 TYR A N 1
ATOM 968 C CA . TYR A 1 116 ? -10.685 6.787 14.585 1.00 98.12 116 TYR A CA 1
ATOM 969 C C . TYR A 1 116 ? -10.180 6.824 16.024 1.00 98.12 116 TYR A C 1
ATOM 971 O O . TYR A 1 116 ? -10.904 6.435 16.932 1.00 98.12 116 TYR A O 1
ATOM 979 N N . TYR A 1 117 ? -8.975 7.349 16.254 1.00 97.81 117 TYR A N 1
ATOM 980 C CA . TYR A 1 117 ? -8.448 7.505 17.611 1.00 97.81 117 TYR A CA 1
ATOM 981 C C . TYR A 1 117 ? -9.308 8.441 18.466 1.00 97.81 117 TYR A C 1
ATOM 983 O O . TYR A 1 117 ? -9.550 8.152 19.636 1.00 97.81 117 TYR A O 1
ATOM 991 N N . GLU A 1 118 ? -9.823 9.523 17.875 1.00 97.31 118 GLU A N 1
ATOM 992 C CA . GLU A 1 118 ? -10.745 10.437 18.553 1.00 97.31 118 GLU A CA 1
ATOM 993 C C . GLU A 1 118 ? -12.032 9.723 19.002 1.00 97.31 118 GLU A C 1
ATOM 995 O O . GLU A 1 118 ? -12.391 9.789 20.179 1.00 97.31 118 GLU A O 1
ATOM 1000 N N . VAL A 1 119 ? -12.699 8.987 18.102 1.00 97.94 119 VAL A N 1
ATOM 1001 C CA . VAL A 1 119 ? -13.944 8.283 18.452 1.00 97.94 119 VAL A CA 1
ATOM 1002 C C . VAL A 1 119 ? -13.701 7.106 19.400 1.00 97.94 119 VAL A C 1
ATOM 1004 O O . VAL A 1 119 ? -14.511 6.876 20.292 1.00 97.94 119 VAL A O 1
ATOM 1007 N N . VAL A 1 120 ? -12.577 6.394 19.273 1.00 98.00 120 VAL A N 1
ATOM 1008 C CA . VAL A 1 120 ? -12.186 5.324 20.205 1.00 98.00 120 VAL A CA 1
ATOM 1009 C C . VAL A 1 120 ? -12.063 5.873 21.624 1.00 98.00 120 VAL A C 1
ATOM 1011 O O . VAL A 1 120 ? -12.634 5.291 22.542 1.00 98.00 120 VAL A O 1
ATOM 1014 N N . GLY A 1 121 ? -11.378 7.006 21.811 1.00 97.38 121 GLY A N 1
ATOM 1015 C CA . GLY A 1 121 ? -11.256 7.640 23.126 1.00 97.38 121 GLY A CA 1
ATOM 1016 C C . GLY A 1 121 ? -12.618 7.986 23.735 1.00 97.38 121 GLY A C 1
ATOM 1017 O O . GLY A 1 121 ? -12.864 7.676 24.901 1.00 97.38 121 GLY A O 1
ATOM 1018 N N . GLU A 1 122 ? -13.533 8.548 22.933 1.00 97.50 122 GLU A N 1
ATOM 1019 C CA . GLU A 1 122 ? -14.911 8.829 23.365 1.00 97.50 122 GLU A CA 1
ATOM 1020 C C . GLU A 1 122 ? -15.644 7.548 23.791 1.00 97.50 122 GLU A C 1
ATOM 1022 O O . GLU A 1 122 ? -16.278 7.516 24.845 1.00 97.50 122 GLU A O 1
ATOM 1027 N N . LEU A 1 123 ? -15.567 6.485 22.985 1.00 98.12 123 LEU A N 1
ATOM 1028 C CA . LEU A 1 123 ? -16.282 5.235 23.244 1.00 98.12 123 LEU A CA 1
ATOM 1029 C C . LEU A 1 123 ? -15.740 4.497 24.467 1.00 98.12 123 LEU A C 1
ATOM 1031 O O . LEU A 1 12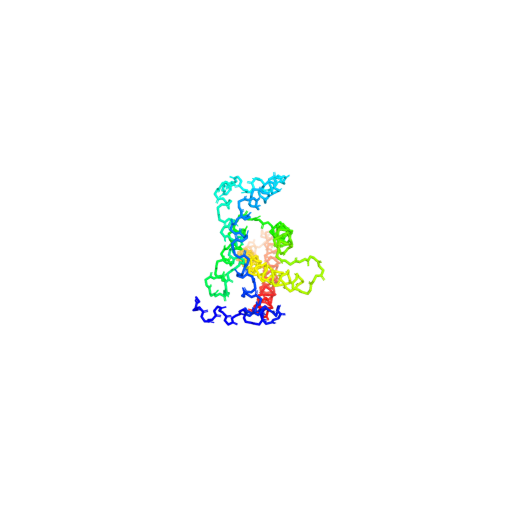3 ? -16.529 4.000 25.272 1.00 98.12 123 LEU A O 1
ATOM 1035 N N . VAL A 1 124 ? -14.420 4.470 24.651 1.00 98.25 124 VAL A N 1
ATOM 1036 C CA . VAL A 1 124 ? -13.811 3.870 25.843 1.00 98.25 124 VAL A CA 1
ATOM 1037 C C . VAL A 1 124 ? -14.199 4.652 27.099 1.00 98.25 124 VAL A C 1
ATOM 1039 O O . VAL A 1 124 ? -14.552 4.034 28.106 1.00 98.25 124 VAL A O 1
ATOM 1042 N N . ALA A 1 125 ? -14.245 5.988 27.026 1.00 97.88 125 ALA A N 1
ATOM 1043 C CA . ALA A 1 125 ? -14.651 6.844 28.143 1.00 97.88 125 ALA A CA 1
ATOM 1044 C C . ALA A 1 125 ? -16.094 6.595 28.629 1.00 97.88 125 ALA A C 1
ATOM 1046 O O . ALA A 1 125 ? -16.423 6.945 29.761 1.00 97.88 125 ALA A O 1
ATOM 1047 N N . ARG A 1 126 ? -16.959 5.967 27.813 1.00 96.75 126 ARG A N 1
ATOM 1048 C CA . ARG A 1 126 ? -18.324 5.582 28.225 1.00 96.75 126 ARG A CA 1
ATOM 1049 C C . ARG A 1 126 ? -18.361 4.390 29.178 1.00 96.75 126 ARG A C 1
ATOM 1051 O O . ARG A 1 126 ? -19.341 4.240 29.901 1.00 96.75 126 ARG A O 1
ATOM 1058 N N . LYS A 1 127 ? -17.336 3.533 29.155 1.00 96.25 127 LYS A N 1
ATOM 1059 C CA . LYS A 1 127 ? -17.262 2.315 29.980 1.00 96.25 127 LYS A CA 1
ATOM 1060 C C . LYS A 1 127 ? -16.229 2.435 31.095 1.00 96.25 127 LYS A C 1
ATOM 1062 O O . LYS A 1 127 ? -16.457 1.943 32.196 1.00 96.25 127 LYS A O 1
ATOM 1067 N N . TYR A 1 128 ? -15.108 3.091 30.814 1.00 97.44 128 TYR A N 1
ATOM 1068 C CA . TYR A 1 128 ? -13.998 3.235 31.744 1.00 97.44 128 TYR A CA 1
ATOM 1069 C C . TYR A 1 128 ? -13.635 4.705 31.905 1.00 97.44 128 TYR A C 1
ATOM 1071 O O . TYR A 1 128 ? -13.426 5.408 30.920 1.00 97.44 128 TYR A O 1
ATOM 1079 N N . SER A 1 129 ? -13.520 5.167 33.150 1.00 96.88 129 SER A N 1
ATOM 1080 C CA . SER A 1 129 ? -13.140 6.551 33.429 1.00 96.88 129 SER A CA 1
ATOM 1081 C C . SER A 1 129 ? -11.743 6.857 32.872 1.00 96.88 129 SER A C 1
ATOM 1083 O O . SER A 1 129 ? -10.816 6.068 33.109 1.00 96.88 129 SER A O 1
ATOM 1085 N N . PRO A 1 130 ? -11.555 7.994 32.175 1.00 96.44 130 PRO A N 1
ATOM 1086 C CA . PRO A 1 130 ? -10.237 8.436 31.732 1.00 96.44 130 PRO A CA 1
ATOM 1087 C C . PRO A 1 130 ? -9.227 8.452 32.885 1.00 96.44 130 PRO A C 1
ATOM 1089 O O . PRO A 1 130 ? -9.542 8.885 33.991 1.00 96.44 130 PRO A O 1
ATOM 1092 N N . GLY A 1 131 ? -8.014 7.958 32.628 1.00 94.38 131 GLY A N 1
ATOM 1093 C CA . GLY A 1 131 ? -6.942 7.860 33.628 1.00 94.38 131 GLY A CA 1
ATOM 1094 C C . GLY A 1 131 ? -6.902 6.547 34.420 1.00 94.38 131 GLY A C 1
ATOM 1095 O O . GLY A 1 131 ? -5.937 6.312 35.142 1.00 94.38 131 GLY A O 1
ATOM 1096 N N . THR A 1 132 ? -7.896 5.666 34.273 1.00 98.00 132 THR A N 1
ATOM 1097 C CA . THR A 1 132 ? -7.866 4.324 34.885 1.00 98.00 132 THR A CA 1
ATOM 1098 C C . THR A 1 132 ? -7.045 3.332 34.060 1.00 98.00 132 THR A C 1
ATOM 1100 O O . THR A 1 132 ? -6.931 3.460 32.841 1.00 98.00 132 THR A O 1
ATOM 1103 N N . GLU A 1 133 ? -6.518 2.288 34.708 1.00 97.44 133 GLU A N 1
ATOM 1104 C CA . GLU A 1 133 ? -5.788 1.209 34.027 1.00 97.44 133 GLU A CA 1
ATOM 1105 C C . GLU A 1 133 ? -6.632 0.553 32.921 1.00 97.44 133 GLU A C 1
ATOM 1107 O O . GLU A 1 133 ? -6.132 0.307 31.826 1.00 97.44 133 GLU A O 1
ATOM 1112 N N . LEU A 1 134 ? -7.929 0.333 33.1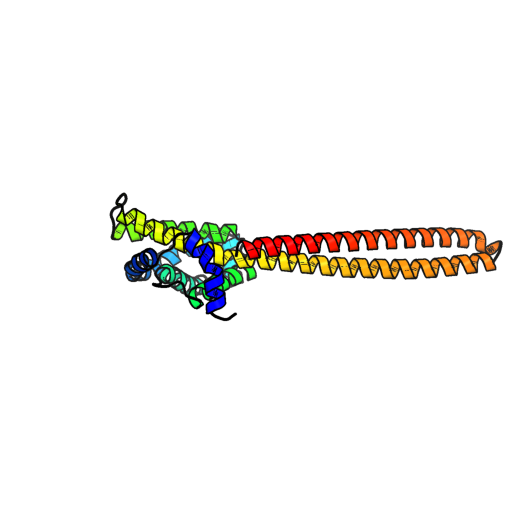69 1.00 96.50 134 LEU A N 1
ATOM 1113 C CA . LEU A 1 134 ? -8.849 -0.249 32.186 1.00 96.50 134 LEU A CA 1
ATOM 1114 C C . LEU A 1 134 ? -9.063 0.661 30.971 1.00 96.50 134 LEU A C 1
ATOM 1116 O O . LEU A 1 134 ? -9.087 0.168 29.843 1.00 96.50 134 LEU A O 1
ATOM 1120 N N . TYR A 1 135 ? -9.155 1.979 31.176 1.00 98.00 135 TYR A N 1
ATOM 1121 C CA . TYR A 1 135 ? -9.217 2.940 30.074 1.00 98.00 135 TYR A CA 1
ATOM 1122 C C . TYR A 1 135 ? -7.958 2.855 29.205 1.00 98.00 135 TYR A C 1
ATOM 1124 O O . TYR A 1 135 ? -8.059 2.724 27.984 1.00 98.00 135 TYR A O 1
ATOM 1132 N N . PHE A 1 136 ? -6.772 2.867 29.824 1.00 97.69 136 PHE A N 1
ATOM 1133 C CA . PHE A 1 136 ? -5.511 2.764 29.090 1.00 97.69 136 PHE A CA 1
ATOM 1134 C C . PHE A 1 136 ? -5.374 1.431 28.353 1.00 97.69 136 PHE A C 1
ATOM 1136 O O . PHE A 1 136 ? -4.980 1.436 27.188 1.00 97.69 136 PHE A O 1
ATOM 1143 N N . LYS A 1 137 ? -5.743 0.308 28.982 1.00 97.94 137 LYS A N 1
ATOM 1144 C CA . LYS A 1 137 ? -5.736 -1.016 28.340 1.00 97.94 137 LYS A CA 1
ATOM 1145 C C . LYS A 1 137 ? -6.632 -1.050 27.103 1.00 97.94 137 LYS A C 1
ATOM 1147 O O . LYS A 1 137 ? -6.162 -1.426 26.034 1.00 97.94 137 LYS A O 1
ATOM 1152 N N . ALA A 1 138 ? -7.879 -0.593 27.218 1.00 98.12 138 ALA A N 1
ATOM 1153 C CA . ALA A 1 138 ? -8.829 -0.597 26.106 1.00 98.12 138 ALA A CA 1
ATOM 1154 C C . ALA A 1 138 ? -8.384 0.317 24.957 1.00 98.12 138 ALA A C 1
ATOM 1156 O O . ALA A 1 138 ? -8.371 -0.098 23.801 1.00 98.12 138 ALA A O 1
ATOM 1157 N N . VAL A 1 139 ? -7.956 1.542 25.267 1.00 98.12 139 VAL A N 1
ATOM 1158 C CA . VAL A 1 139 ? -7.426 2.468 24.259 1.00 98.12 139 VAL A CA 1
ATOM 1159 C C . VAL A 1 139 ? -6.192 1.875 23.566 1.00 98.12 139 VAL A C 1
ATOM 1161 O O . VAL A 1 139 ? -6.099 1.926 22.340 1.00 98.12 139 VAL A O 1
ATOM 1164 N N . ASN A 1 140 ? -5.269 1.267 24.317 1.00 98.12 140 ASN A N 1
ATOM 1165 C CA . ASN A 1 140 ? -4.062 0.660 23.756 1.00 98.12 140 ASN A CA 1
ATOM 1166 C C . ASN A 1 140 ? -4.372 -0.545 22.849 1.00 98.12 140 ASN A C 1
ATOM 1168 O O . ASN A 1 140 ? -3.753 -0.680 21.797 1.00 98.12 140 ASN A O 1
ATOM 1172 N N . ALA A 1 141 ? -5.360 -1.377 23.193 1.00 98.44 141 ALA A N 1
ATOM 1173 C CA . ALA A 1 141 ? -5.819 -2.475 22.336 1.00 98.44 141 ALA A CA 1
ATOM 1174 C C . ALA A 1 141 ? -6.260 -1.968 20.948 1.00 98.44 141 ALA A C 1
ATOM 1176 O O . ALA A 1 141 ? -5.815 -2.483 19.917 1.00 98.44 141 ALA A O 1
ATOM 1177 N N . PHE A 1 142 ? -7.049 -0.888 20.907 1.00 98.44 142 PHE A N 1
ATOM 1178 C CA . PHE A 1 142 ? -7.440 -0.248 19.647 1.00 98.44 142 PHE A CA 1
ATOM 1179 C C . PHE A 1 142 ? -6.258 0.389 18.911 1.00 98.44 142 PHE A C 1
ATOM 1181 O O . PHE A 1 142 ? -6.190 0.275 17.687 1.00 98.44 142 PHE A O 1
ATOM 1188 N N . TYR A 1 143 ? -5.313 1.021 19.617 1.00 97.69 143 TYR A N 1
ATOM 1189 C CA . TYR A 1 143 ? -4.094 1.550 18.994 1.00 97.69 143 TYR A CA 1
ATOM 1190 C C . TYR A 1 143 ? -3.299 0.457 18.282 1.00 97.69 143 TYR A C 1
ATOM 1192 O O . TYR A 1 143 ? -2.942 0.640 17.119 1.00 97.69 143 TYR A O 1
ATOM 1200 N N . LYS A 1 144 ? -3.076 -0.690 18.931 1.00 98.38 144 LYS A N 1
ATOM 1201 C CA . LYS A 1 144 ? -2.388 -1.841 18.327 1.00 98.38 144 LYS A CA 1
ATOM 1202 C C . LYS A 1 144 ? -3.111 -2.332 17.071 1.00 98.38 144 LYS A C 1
ATOM 1204 O O . LYS A 1 144 ? -2.476 -2.521 16.036 1.00 98.38 144 LYS A O 1
ATOM 1209 N N . ARG A 1 145 ? -4.441 -2.486 17.129 1.00 97.88 145 ARG A N 1
ATOM 1210 C CA . ARG A 1 145 ? -5.227 -2.955 15.978 1.00 97.88 145 ARG A CA 1
ATOM 1211 C C . ARG A 1 145 ? -5.227 -1.969 14.818 1.00 97.88 145 ARG A C 1
ATOM 1213 O O . ARG A 1 145 ? -4.992 -2.366 13.684 1.00 97.88 145 ARG A O 1
ATOM 1220 N N . ILE A 1 146 ? -5.474 -0.691 15.087 1.00 97.75 146 ILE A N 1
ATOM 1221 C CA . ILE A 1 146 ? -5.466 0.346 14.051 1.00 97.75 146 ILE A CA 1
ATOM 1222 C C . ILE A 1 146 ? -4.068 0.464 13.434 1.00 97.75 146 ILE A C 1
ATOM 1224 O O . ILE A 1 146 ? -3.944 0.626 12.222 1.00 97.75 146 ILE A O 1
ATOM 1228 N N . ASN A 1 147 ? -3.012 0.339 14.242 1.00 97.31 147 ASN A N 1
ATOM 1229 C CA . ASN A 1 147 ? -1.644 0.313 13.742 1.00 97.31 147 ASN A CA 1
ATOM 1230 C C . ASN A 1 147 ? -1.416 -0.865 12.780 1.00 97.31 147 ASN A C 1
ATOM 1232 O O . ASN A 1 147 ? -0.907 -0.651 11.681 1.00 97.31 147 ASN A O 1
ATOM 1236 N N . PHE A 1 148 ? -1.866 -2.070 13.138 1.00 97.31 148 PHE A N 1
ATOM 1237 C CA . PHE A 1 148 ? -1.815 -3.234 12.251 1.00 97.31 148 PHE A CA 1
ATOM 1238 C C . PHE A 1 148 ? -2.594 -3.010 10.941 1.00 97.31 148 PHE A C 1
ATOM 1240 O O . PHE A 1 148 ? -2.072 -3.258 9.855 1.00 97.31 148 PHE A O 1
ATOM 1247 N N . ASP A 1 149 ? -3.807 -2.459 11.020 1.00 96.25 149 ASP A N 1
ATOM 1248 C CA . ASP A 1 149 ? -4.628 -2.134 9.847 1.00 96.25 149 ASP A CA 1
ATOM 1249 C C . ASP A 1 149 ? -3.940 -1.120 8.911 1.00 96.25 149 ASP A C 1
ATOM 1251 O O . ASP A 1 149 ? -4.009 -1.262 7.688 1.00 96.25 149 ASP A O 1
ATOM 1255 N N . ILE A 1 150 ? -3.253 -0.110 9.464 1.00 95.06 150 ILE A N 1
ATOM 1256 C CA . ILE A 1 150 ? -2.447 0.845 8.686 1.00 95.06 150 ILE A CA 1
ATOM 1257 C C . ILE A 1 150 ? -1.316 0.120 7.950 1.00 95.06 150 ILE A C 1
ATOM 1259 O O . ILE A 1 150 ? -1.119 0.373 6.761 1.00 95.06 150 ILE A O 1
ATOM 1263 N N . GLN A 1 151 ? -0.594 -0.782 8.623 1.00 93.75 151 GLN A N 1
ATOM 1264 C CA . GLN A 1 151 ? 0.507 -1.532 8.009 1.00 93.75 151 GLN A CA 1
ATOM 1265 C C . GLN A 1 151 ? 0.020 -2.364 6.814 1.00 93.75 151 GLN A C 1
ATOM 1267 O O . GLN A 1 151 ? 0.579 -2.246 5.722 1.00 93.75 151 GLN A O 1
ATOM 1272 N N . LEU A 1 152 ? -1.083 -3.105 6.977 1.00 93.19 152 LEU A N 1
ATOM 1273 C CA . LEU A 1 152 ? -1.700 -3.873 5.888 1.00 93.19 152 LEU A CA 1
ATOM 1274 C C . LEU A 1 152 ? -2.156 -2.977 4.729 1.00 93.19 152 LEU A C 1
ATOM 1276 O O . LEU A 1 152 ? -1.969 -3.309 3.559 1.00 93.19 152 LEU A O 1
ATOM 1280 N N . ALA A 1 153 ? -2.764 -1.829 5.029 1.00 88.19 153 ALA A N 1
ATOM 1281 C CA . ALA A 1 153 ? -3.254 -0.928 3.992 1.00 88.19 153 ALA A CA 1
ATOM 1282 C C . ALA A 1 153 ? -2.116 -0.325 3.149 1.00 88.19 153 ALA A C 1
ATOM 1284 O O . ALA A 1 153 ? -2.270 -0.165 1.935 1.00 88.19 153 ALA A O 1
ATOM 1285 N N . ILE A 1 154 ? -0.981 -0.001 3.777 1.00 89.81 154 ILE A N 1
ATOM 1286 C CA . ILE A 1 154 ? 0.171 0.634 3.121 1.00 89.81 154 ILE A CA 1
ATOM 1287 C C . ILE A 1 154 ? 1.062 -0.369 2.383 1.00 89.81 154 ILE A C 1
ATOM 1289 O O . ILE A 1 154 ? 1.708 0.011 1.408 1.00 89.81 154 ILE A O 1
ATOM 1293 N N . GLU A 1 155 ? 1.050 -1.647 2.759 1.00 87.38 155 GLU A N 1
ATOM 1294 C CA . GLU A 1 155 ? 1.840 -2.697 2.103 1.00 87.38 155 GLU A CA 1
ATOM 1295 C C . GLU A 1 155 ? 1.709 -2.676 0.567 1.00 87.38 155 GLU A C 1
ATOM 1297 O O . GLU A 1 155 ? 2.709 -2.670 -0.158 1.00 87.38 155 GLU A O 1
ATOM 1302 N N . ASN A 1 156 ? 0.476 -2.574 0.060 1.00 83.81 156 ASN A N 1
ATOM 1303 C CA . ASN A 1 156 ? 0.216 -2.567 -1.382 1.00 83.81 156 ASN A CA 1
ATOM 1304 C C . ASN A 1 156 ? 0.764 -1.325 -2.097 1.00 83.81 156 ASN A C 1
ATOM 1306 O O . ASN A 1 156 ? 1.148 -1.421 -3.262 1.00 83.81 156 ASN A O 1
ATOM 1310 N N . TYR A 1 157 ? 0.847 -0.178 -1.415 1.00 88.44 157 TYR A N 1
ATOM 1311 C CA . TYR A 1 157 ? 1.394 1.043 -2.009 1.00 88.44 157 TYR A CA 1
ATOM 1312 C C . TYR A 1 157 ? 2.868 0.879 -2.370 1.00 88.44 157 TYR A C 1
ATOM 1314 O O . TYR A 1 157 ? 3.288 1.297 -3.446 1.00 88.44 157 TYR A O 1
ATOM 1322 N N . ILE A 1 158 ? 3.646 0.259 -1.483 1.00 84.19 158 ILE A N 1
ATOM 1323 C CA . ILE A 1 158 ? 5.080 0.058 -1.695 1.00 84.19 158 ILE A CA 1
ATOM 1324 C C . ILE A 1 158 ? 5.304 -0.965 -2.814 1.00 84.19 158 ILE A C 1
ATOM 1326 O O . ILE A 1 158 ? 6.088 -0.721 -3.732 1.00 84.19 158 ILE A O 1
ATOM 1330 N N . ALA A 1 159 ? 4.587 -2.090 -2.768 1.00 85.06 159 ALA A N 1
ATOM 1331 C CA . ALA A 1 159 ? 4.732 -3.160 -3.750 1.00 85.06 159 ALA A CA 1
ATOM 1332 C C . ALA A 1 159 ? 4.430 -2.689 -5.185 1.00 85.06 159 ALA A C 1
ATOM 1334 O O . ALA A 1 159 ? 5.190 -2.982 -6.110 1.00 85.06 159 ALA A O 1
ATOM 1335 N N . GLU A 1 160 ? 3.354 -1.927 -5.381 1.00 85.25 160 GLU A N 1
ATOM 1336 C CA . GLU A 1 160 ? 2.980 -1.440 -6.712 1.00 85.25 160 GLU A CA 1
ATOM 1337 C C . GLU A 1 160 ? 3.854 -0.280 -7.195 1.00 85.25 160 GLU A C 1
ATOM 1339 O O . GLU A 1 160 ? 4.150 -0.213 -8.386 1.00 85.25 160 GLU A O 1
ATOM 1344 N N . GLN A 1 161 ? 4.360 0.583 -6.306 1.00 86.69 161 GLN A N 1
ATOM 1345 C CA . GLN A 1 161 ? 5.361 1.585 -6.698 1.00 86.69 161 GLN A CA 1
ATOM 1346 C C . GLN A 1 161 ? 6.636 0.930 -7.242 1.00 86.69 161 GLN A C 1
ATOM 1348 O O . GLN A 1 161 ? 7.146 1.356 -8.279 1.00 86.69 161 GLN A O 1
ATOM 1353 N N . LEU A 1 162 ? 7.122 -0.133 -6.592 1.00 90.38 162 LEU A N 1
ATOM 1354 C CA . LEU A 1 162 ? 8.286 -0.888 -7.070 1.00 90.38 162 LEU A CA 1
ATOM 1355 C C . LEU A 1 162 ? 8.012 -1.571 -8.411 1.00 90.38 162 LEU A C 1
ATOM 1357 O O . LEU A 1 162 ? 8.860 -1.547 -9.300 1.00 90.38 162 LEU A O 1
ATOM 1361 N N . LYS A 1 163 ? 6.817 -2.139 -8.584 1.00 90.31 163 LYS A N 1
ATOM 1362 C CA . LYS A 1 163 ? 6.407 -2.763 -9.846 1.00 90.31 163 LYS A CA 1
ATOM 1363 C C . LYS A 1 163 ? 6.316 -1.749 -10.986 1.00 90.31 163 LYS A C 1
ATOM 1365 O O . LYS A 1 163 ? 6.792 -2.022 -12.084 1.00 90.31 163 LYS A O 1
ATOM 1370 N N . TYR A 1 164 ? 5.738 -0.579 -10.727 1.00 90.25 164 TYR A N 1
ATOM 1371 C CA . TYR A 1 164 ? 5.680 0.512 -11.696 1.00 90.25 164 TYR A CA 1
ATOM 1372 C C . TYR A 1 164 ? 7.083 0.998 -12.078 1.00 90.25 164 TYR A C 1
ATOM 1374 O O . TYR A 1 164 ? 7.372 1.182 -13.258 1.00 90.25 164 TYR A O 1
ATOM 1382 N N . LEU A 1 165 ? 7.982 1.133 -11.098 1.00 92.69 165 LEU A N 1
ATOM 1383 C CA . LEU A 1 165 ? 9.371 1.507 -11.348 1.00 92.69 165 LEU A CA 1
ATOM 1384 C C . LEU A 1 165 ? 10.099 0.461 -12.209 1.00 92.69 165 LEU A C 1
ATOM 1386 O O . LEU A 1 165 ? 10.787 0.837 -13.154 1.00 92.69 165 LEU A O 1
ATOM 1390 N N . ALA A 1 166 ? 9.900 -0.833 -11.938 1.00 93.75 166 ALA A N 1
ATOM 1391 C CA . ALA A 1 166 ? 10.455 -1.917 -12.750 1.00 93.75 166 ALA A CA 1
ATOM 1392 C C . ALA A 1 166 ? 9.933 -1.885 -14.197 1.00 93.75 166 ALA A C 1
ATOM 1394 O O . ALA A 1 166 ? 10.718 -2.014 -15.135 1.00 93.75 166 ALA A O 1
ATOM 1395 N N . ALA A 1 167 ? 8.634 -1.635 -14.389 1.00 94.56 167 ALA A N 1
ATOM 1396 C CA . ALA A 1 167 ? 8.039 -1.510 -15.720 1.00 94.56 167 ALA A CA 1
ATOM 1397 C C . ALA A 1 167 ? 8.609 -0.315 -16.507 1.00 94.56 167 ALA A C 1
ATOM 1399 O O . ALA A 1 167 ? 8.837 -0.418 -17.711 1.00 94.56 167 ALA A O 1
ATOM 1400 N N . ILE A 1 168 ? 8.892 0.811 -15.840 1.00 95.00 168 ILE A N 1
ATOM 1401 C CA . ILE A 1 168 ? 9.592 1.938 -16.475 1.00 95.00 168 ILE A CA 1
ATOM 1402 C C . ILE A 1 168 ? 10.999 1.518 -16.912 1.00 95.00 168 ILE A C 1
ATOM 1404 O O . ILE A 1 168 ? 11.396 1.826 -18.032 1.00 95.00 168 ILE A O 1
ATOM 1408 N N . GLN A 1 169 ? 11.755 0.813 -16.063 1.00 96.12 169 GLN A N 1
ATOM 1409 C CA . GLN A 1 169 ? 13.107 0.357 -16.415 1.00 96.12 169 GLN A CA 1
ATOM 1410 C C . GLN A 1 169 ? 13.105 -0.558 -17.649 1.00 96.12 169 GLN A C 1
ATOM 1412 O O . GLN A 1 169 ? 13.984 -0.430 -18.499 1.00 96.12 169 GLN A O 1
ATOM 1417 N N . GLU A 1 170 ? 12.103 -1.429 -17.784 1.00 94.88 170 GLU A N 1
ATOM 1418 C CA . GLU A 1 170 ? 11.922 -2.285 -18.963 1.00 94.88 170 GLU A CA 1
ATOM 1419 C C . GLU A 1 170 ? 11.703 -1.461 -20.243 1.00 94.88 170 GLU A C 1
ATOM 1421 O O . GLU A 1 170 ? 12.387 -1.674 -21.241 1.00 94.88 170 GLU A O 1
ATOM 1426 N N . GLN A 1 171 ? 10.855 -0.428 -20.196 1.00 96.06 171 GLN A N 1
ATOM 1427 C CA . GLN A 1 171 ? 10.647 0.468 -21.344 1.00 96.06 171 GLN A CA 1
ATOM 1428 C C . GLN A 1 171 ? 11.925 1.216 -21.754 1.00 96.06 171 GLN A C 1
ATOM 1430 O O . GLN A 1 171 ? 12.185 1.417 -22.944 1.00 96.06 171 GLN A O 1
ATOM 1435 N N . VAL A 1 172 ? 12.744 1.632 -20.782 1.00 96.44 172 VAL A N 1
ATOM 1436 C CA . VAL A 1 172 ? 14.039 2.270 -21.071 1.00 96.44 172 VAL A CA 1
ATOM 1437 C C . VAL A 1 172 ? 15.019 1.252 -21.670 1.00 96.44 172 VAL A C 1
ATOM 1439 O O . VAL A 1 172 ? 15.790 1.611 -22.563 1.00 96.44 172 VAL A O 1
ATOM 1442 N N . ALA A 1 173 ? 14.966 -0.017 -21.249 1.00 96.19 173 ALA A N 1
ATOM 1443 C CA . ALA A 1 173 ? 15.786 -1.090 -21.815 1.00 96.19 173 ALA A CA 1
ATOM 1444 C C . ALA A 1 173 ? 15.463 -1.332 -23.290 1.00 96.19 173 ALA A C 1
ATOM 1446 O O . ALA A 1 173 ? 16.379 -1.397 -24.114 1.00 96.19 173 ALA A O 1
ATOM 1447 N N . ASP A 1 174 ? 14.178 -1.376 -23.638 1.00 96.50 174 ASP A N 1
ATOM 1448 C CA . ASP A 1 174 ? 13.727 -1.518 -25.022 1.00 96.50 174 ASP A CA 1
ATOM 1449 C C . ASP A 1 174 ? 14.216 -0.354 -25.894 1.00 96.50 174 ASP A C 1
ATOM 1451 O O . ASP A 1 174 ? 14.748 -0.561 -26.991 1.00 96.50 174 ASP A O 1
ATOM 1455 N N . ALA A 1 175 ? 14.114 0.880 -25.388 1.00 97.31 175 ALA A N 1
ATOM 1456 C CA . ALA A 1 175 ? 14.611 2.064 -26.082 1.00 97.31 175 ALA A CA 1
ATOM 1457 C C . ALA A 1 175 ? 16.138 2.018 -26.286 1.00 97.31 175 ALA A C 1
ATOM 1459 O O . ALA A 1 175 ? 16.627 2.303 -27.383 1.00 97.31 175 ALA A O 1
ATOM 1460 N N . ALA A 1 176 ? 16.898 1.610 -25.266 1.00 97.06 176 ALA A N 1
ATOM 1461 C CA . ALA A 1 176 ? 18.347 1.438 -25.362 1.00 97.06 176 ALA A CA 1
ATOM 1462 C C . ALA A 1 176 ? 18.729 0.350 -26.382 1.00 97.06 176 ALA A C 1
ATOM 1464 O O . ALA A 1 176 ? 19.629 0.553 -27.205 1.00 97.06 176 ALA A O 1
ATOM 1465 N N . GLY A 1 177 ? 18.004 -0.773 -26.394 1.00 97.06 177 GLY A N 1
ATOM 1466 C CA . GLY A 1 177 ? 18.161 -1.837 -27.385 1.00 97.06 177 GLY A CA 1
ATOM 1467 C C . GLY A 1 177 ? 17.895 -1.349 -28.812 1.00 97.06 177 GLY A C 1
ATOM 1468 O O . GLY A 1 177 ? 18.670 -1.639 -29.730 1.00 97.06 177 GLY A O 1
ATOM 1469 N N . PHE A 1 178 ? 16.857 -0.533 -29.002 1.00 97.75 178 PHE A N 1
ATOM 1470 C CA . PHE A 1 178 ? 16.545 0.077 -30.293 1.00 97.75 178 PHE A CA 1
ATOM 1471 C C . PHE A 1 178 ? 17.648 1.036 -30.772 1.00 97.75 178 PHE A C 1
ATOM 1473 O O . PHE A 1 178 ? 18.083 0.938 -31.924 1.00 97.75 178 PHE A O 1
ATOM 1480 N N . ILE A 1 179 ? 18.174 1.897 -29.892 1.00 97.50 179 ILE A N 1
ATOM 1481 C CA . ILE A 1 179 ? 19.312 2.785 -30.199 1.00 97.50 179 ILE A CA 1
ATOM 1482 C C . ILE A 1 179 ? 20.544 1.964 -30.592 1.00 97.50 179 ILE A C 1
ATOM 1484 O O . ILE A 1 179 ? 21.193 2.274 -31.591 1.00 97.50 179 ILE A O 1
ATOM 1488 N N . SER A 1 180 ? 20.844 0.889 -29.858 1.00 97.38 180 SER A N 1
ATOM 1489 C CA . SER A 1 180 ? 21.957 -0.014 -30.174 1.00 97.38 180 SER A CA 1
ATOM 1490 C C . SER A 1 180 ? 21.806 -0.659 -31.561 1.00 97.38 180 SER A C 1
ATOM 1492 O O . SER A 1 180 ? 22.767 -0.735 -32.337 1.00 97.38 180 SER A O 1
ATOM 1494 N N . SER A 1 181 ? 20.581 -1.054 -31.927 1.00 97.81 181 SER A N 1
ATOM 1495 C CA . SER A 1 181 ? 20.264 -1.588 -33.257 1.00 97.81 181 SER A CA 1
ATOM 1496 C C . SER A 1 181 ? 20.478 -0.550 -34.363 1.00 97.81 181 SER A C 1
ATOM 1498 O O . SER A 1 181 ? 21.115 -0.855 -35.376 1.00 97.81 181 SER A O 1
ATOM 1500 N N . ILE A 1 182 ? 20.005 0.688 -34.166 1.00 97.81 182 ILE A N 1
ATOM 1501 C CA . ILE A 1 182 ? 20.227 1.797 -35.108 1.00 97.81 182 ILE A CA 1
ATOM 1502 C C . ILE A 1 182 ? 21.719 2.072 -35.257 1.00 97.81 182 ILE A C 1
ATOM 1504 O O . ILE A 1 182 ? 22.220 2.093 -36.377 1.00 97.81 182 ILE A O 1
ATOM 1508 N N . ALA A 1 183 ? 22.439 2.222 -34.147 1.00 98.06 183 ALA A N 1
ATOM 1509 C CA . ALA A 1 183 ? 23.876 2.453 -34.136 1.00 98.06 183 ALA A CA 1
ATOM 1510 C C . ALA A 1 183 ? 24.628 1.370 -34.927 1.00 98.06 183 ALA A C 1
ATOM 1512 O O . ALA A 1 183 ? 25.466 1.677 -35.772 1.00 98.06 183 ALA A O 1
ATOM 1513 N N . THR A 1 184 ? 24.267 0.100 -34.739 1.00 97.56 184 THR A N 1
ATOM 1514 C CA . THR A 1 184 ? 24.863 -1.016 -35.486 1.00 97.56 184 THR A CA 1
ATOM 1515 C C . THR A 1 184 ? 24.589 -0.910 -36.990 1.00 97.56 184 THR A C 1
ATOM 1517 O O . THR A 1 184 ? 25.518 -1.034 -37.792 1.00 97.56 184 THR A O 1
ATOM 1520 N N . LYS A 1 185 ? 23.343 -0.625 -37.394 1.00 98.06 185 LYS A N 1
ATOM 1521 C CA . LYS A 1 185 ? 22.972 -0.444 -38.810 1.00 98.06 185 LYS A CA 1
ATOM 1522 C C . LYS A 1 185 ? 23.689 0.753 -39.436 1.00 98.06 185 LYS A C 1
ATOM 1524 O O . LYS A 1 185 ? 24.245 0.623 -40.523 1.00 98.06 185 LYS A O 1
ATOM 1529 N N . THR A 1 186 ? 23.739 1.886 -38.740 1.00 97.75 186 THR A N 1
ATOM 1530 C CA . THR A 1 186 ? 24.440 3.098 -39.185 1.00 97.75 186 THR A CA 1
ATOM 1531 C C . THR A 1 186 ? 25.939 2.852 -39.329 1.00 97.75 186 THR A C 1
ATOM 1533 O O . THR A 1 186 ? 26.529 3.281 -40.315 1.00 97.75 186 THR A O 1
ATOM 1536 N N . ASN A 1 187 ? 26.555 2.094 -38.418 1.00 96.75 187 ASN A N 1
ATOM 1537 C CA . ASN A 1 187 ? 27.965 1.714 -38.520 1.00 96.75 187 ASN A CA 1
ATOM 1538 C C . ASN A 1 187 ? 28.244 0.854 -39.771 1.00 96.75 187 ASN A C 1
ATOM 1540 O O . ASN A 1 187 ? 29.256 1.063 -40.437 1.00 96.75 187 ASN A O 1
ATOM 1544 N N . ILE A 1 188 ? 27.344 -0.072 -40.128 1.00 96.88 188 ILE A N 1
ATOM 1545 C CA . ILE A 1 188 ? 27.454 -0.871 -41.363 1.00 96.88 188 ILE A CA 1
ATOM 1546 C C . ILE A 1 188 ? 27.259 0.006 -42.610 1.00 96.88 188 ILE A C 1
ATOM 1548 O O . ILE A 1 188 ? 28.025 -0.106 -43.564 1.00 96.88 188 ILE A O 1
ATOM 1552 N N . LEU A 1 189 ? 26.272 0.907 -42.605 1.00 96.62 189 LEU A N 1
ATOM 1553 C CA . LEU A 1 189 ? 26.042 1.846 -43.710 1.00 96.62 189 LEU A CA 1
ATOM 1554 C C . LEU A 1 189 ? 27.252 2.758 -43.937 1.00 96.62 189 LEU A C 1
ATOM 1556 O O . LEU A 1 189 ? 27.689 2.933 -45.073 1.00 96.62 189 LEU A O 1
ATOM 1560 N N . ALA A 1 190 ? 27.820 3.286 -42.855 1.00 97.12 190 ALA A N 1
ATOM 1561 C CA . ALA A 1 190 ? 29.019 4.108 -42.889 1.00 97.12 190 ALA A CA 1
ATOM 1562 C C . ALA A 1 190 ? 30.227 3.331 -43.428 1.00 97.12 190 ALA A C 1
ATOM 1564 O O . ALA A 1 190 ? 30.970 3.847 -44.257 1.00 97.12 190 ALA A O 1
ATOM 1565 N N . LEU A 1 191 ? 30.389 2.064 -43.030 1.00 94.75 191 LEU A N 1
ATOM 1566 C CA . LEU A 1 191 ? 31.427 1.188 -43.574 1.00 94.75 191 LEU A CA 1
ATOM 1567 C C . LEU A 1 191 ? 31.273 0.991 -45.089 1.00 94.75 191 LEU A C 1
ATOM 1569 O O . LEU A 1 191 ? 32.250 1.135 -45.823 1.00 94.75 191 LEU A O 1
ATOM 1573 N N . ASN A 1 192 ? 30.057 0.710 -45.563 1.00 95.69 192 ASN A N 1
ATOM 1574 C CA . ASN A 1 192 ? 29.782 0.556 -46.992 1.00 95.69 192 ASN A CA 1
ATOM 1575 C C . ASN A 1 192 ? 30.085 1.850 -47.765 1.00 95.69 192 ASN A C 1
ATOM 1577 O O . ASN A 1 192 ? 30.713 1.803 -48.821 1.00 95.69 192 ASN A O 1
ATOM 1581 N N . ALA A 1 193 ? 29.706 3.005 -47.211 1.00 94.81 193 ALA A N 1
ATOM 1582 C CA . ALA A 1 193 ? 30.012 4.312 -47.785 1.00 94.81 193 ALA A CA 1
ATOM 1583 C C . ALA A 1 193 ? 31.527 4.586 -47.847 1.00 94.81 193 ALA A C 1
ATOM 1585 O O . ALA A 1 193 ? 32.013 5.085 -48.861 1.00 94.81 193 ALA A O 1
ATOM 1586 N N . SER A 1 194 ? 32.290 4.212 -46.812 1.00 94.88 194 SER A N 1
ATOM 1587 C CA . SER A 1 194 ? 33.757 4.315 -46.822 1.00 94.88 194 SER A CA 1
ATOM 1588 C C . SER A 1 194 ? 34.401 3.430 -47.895 1.00 94.88 194 SER A C 1
ATOM 1590 O O . SER A 1 194 ? 35.370 3.851 -48.524 1.00 94.88 194 SER A O 1
ATOM 1592 N N . ILE A 1 195 ? 33.874 2.221 -48.125 1.00 93.50 195 ILE A N 1
ATOM 1593 C CA . ILE A 1 195 ? 34.363 1.321 -49.181 1.00 93.50 195 ILE A CA 1
ATOM 1594 C C . ILE A 1 195 ? 34.110 1.937 -50.561 1.00 93.50 195 ILE A C 1
ATOM 1596 O O . ILE A 1 195 ? 35.026 1.997 -51.381 1.00 93.50 195 ILE A O 1
ATOM 1600 N N . GLU A 1 196 ? 32.898 2.436 -50.809 1.00 95.12 196 GLU A N 1
ATOM 1601 C CA . GLU A 1 196 ? 32.543 3.032 -52.100 1.00 95.12 196 GLU A CA 1
ATOM 1602 C C . GLU A 1 196 ? 33.314 4.335 -52.367 1.00 95.12 196 GLU A C 1
ATOM 1604 O O . GLU A 1 196 ? 33.804 4.550 -53.475 1.00 95.12 196 GLU A O 1
ATOM 1609 N N . ALA A 1 197 ? 33.538 5.153 -51.331 1.00 95.31 197 ALA A N 1
ATOM 1610 C CA . ALA A 1 197 ? 34.430 6.311 -51.398 1.00 95.31 197 ALA A CA 1
ATOM 1611 C C . ALA A 1 197 ? 35.849 5.923 -51.849 1.00 95.31 197 ALA A C 1
ATOM 1613 O O . ALA A 1 197 ? 36.431 6.596 -52.697 1.00 95.31 197 ALA A O 1
ATOM 1614 N N . GLY A 1 198 ? 36.393 4.821 -51.320 1.00 93.12 198 GLY A N 1
ATOM 1615 C CA . GLY A 1 198 ? 37.694 4.294 -51.735 1.00 93.12 198 GLY A CA 1
ATOM 1616 C C . GLY A 1 198 ? 37.711 3.821 -53.192 1.00 93.12 198 GLY A C 1
ATOM 1617 O O . GLY A 1 198 ? 38.685 4.067 -53.902 1.00 93.12 198 GLY A O 1
ATOM 1618 N N . ARG A 1 199 ? 36.622 3.199 -53.668 1.00 93.88 199 ARG A N 1
ATOM 1619 C CA . ARG A 1 199 ? 36.480 2.757 -55.071 1.00 93.88 199 ARG A CA 1
ATOM 1620 C C . ARG A 1 199 ? 36.396 3.922 -56.054 1.00 93.88 199 ARG A C 1
ATOM 1622 O O . ARG A 1 199 ? 36.940 3.819 -57.148 1.00 93.88 199 ARG A O 1
ATOM 1629 N N . ALA A 1 200 ? 35.758 5.023 -55.662 1.00 94.25 200 ALA A N 1
ATOM 1630 C CA . ALA A 1 200 ? 35.651 6.238 -56.470 1.00 94.25 200 ALA A CA 1
ATOM 1631 C C . ALA A 1 200 ? 36.963 7.053 -56.548 1.00 94.25 200 ALA A C 1
ATOM 1633 O O . ALA A 1 200 ? 37.031 8.047 -57.277 1.00 94.25 200 ALA A O 1
ATOM 1634 N N . GLY A 1 201 ? 38.007 6.655 -55.809 1.00 91.12 201 GLY A N 1
ATOM 1635 C CA . GLY A 1 201 ? 39.318 7.300 -55.832 1.00 91.12 201 GLY A CA 1
ATOM 1636 C C . GLY A 1 201 ? 39.251 8.776 -55.426 1.00 91.12 201 GLY A C 1
ATOM 1637 O O . GLY A 1 201 ? 38.670 9.131 -54.401 1.00 91.12 201 GLY A O 1
ATOM 1638 N N . GLU A 1 202 ? 39.835 9.656 -56.242 1.00 89.44 202 GLU A N 1
ATOM 1639 C CA . GLU A 1 202 ? 39.877 11.105 -55.984 1.00 89.44 202 GLU A CA 1
ATOM 1640 C C . GLU A 1 202 ? 38.477 11.736 -55.872 1.00 89.44 202 GLU A C 1
ATOM 1642 O O . GLU A 1 202 ? 38.258 12.611 -55.033 1.00 89.44 202 GLU A O 1
ATOM 1647 N N . HIS A 1 203 ? 37.498 11.240 -56.636 1.00 88.69 203 HIS A N 1
ATOM 1648 C CA . HIS A 1 203 ? 36.119 11.738 -56.596 1.00 88.69 203 HIS A CA 1
ATOM 1649 C C . HIS A 1 203 ? 35.372 11.348 -55.308 1.00 88.69 203 HIS A C 1
ATOM 1651 O O . HIS A 1 203 ? 34.376 11.981 -54.962 1.00 88.69 203 HIS A O 1
ATOM 1657 N N . GLY A 1 204 ? 35.855 10.338 -54.577 1.00 92.00 204 GLY A N 1
ATOM 1658 C CA . GLY A 1 204 ? 35.251 9.848 -53.337 1.00 92.00 204 GLY A CA 1
ATOM 1659 C C . GLY A 1 204 ? 35.818 10.452 -52.051 1.00 92.00 204 GLY A C 1
ATOM 1660 O O . GLY A 1 204 ? 35.250 10.215 -50.985 1.00 92.00 204 GLY A O 1
ATOM 1661 N N . ARG A 1 205 ? 36.900 11.249 -52.103 1.00 90.31 205 ARG A N 1
ATOM 1662 C CA . ARG A 1 205 ? 37.609 11.741 -50.898 1.00 90.31 205 ARG A CA 1
ATOM 1663 C C . ARG A 1 205 ? 36.700 12.445 -49.890 1.00 90.31 205 ARG A C 1
ATOM 1665 O O . ARG A 1 205 ? 36.707 12.086 -48.716 1.00 90.31 205 ARG A O 1
ATOM 1672 N N . ALA A 1 206 ? 35.908 13.420 -50.338 1.00 89.19 206 ALA A N 1
ATOM 1673 C CA . ALA A 1 206 ? 35.012 14.171 -49.455 1.00 89.19 206 ALA A CA 1
ATOM 1674 C C . ALA A 1 206 ? 33.926 13.272 -48.836 1.00 89.19 206 ALA A C 1
ATOM 1676 O O . ALA A 1 206 ? 33.612 13.394 -47.654 1.00 89.19 206 ALA A O 1
ATOM 1677 N N . PHE A 1 207 ? 33.404 12.318 -49.614 1.00 90.75 207 PHE A N 1
ATOM 1678 C CA . PHE A 1 207 ? 32.414 11.349 -49.145 1.00 90.75 207 PHE A CA 1
ATOM 1679 C C . PHE A 1 207 ? 33.006 10.370 -48.116 1.00 90.75 207 PHE A C 1
ATOM 1681 O O . PHE A 1 207 ? 32.344 10.021 -47.139 1.00 90.75 207 PHE A O 1
ATOM 1688 N N . GLY A 1 208 ? 34.279 9.997 -48.273 1.00 94.56 208 GLY A N 1
ATOM 1689 C CA . GLY A 1 208 ? 35.010 9.157 -47.323 1.00 94.56 208 GLY A CA 1
ATOM 1690 C C . GLY A 1 208 ? 35.138 9.783 -45.931 1.00 94.56 208 GLY A C 1
ATOM 1691 O O . GLY A 1 208 ? 34.955 9.080 -44.937 1.00 94.56 208 GLY A O 1
ATOM 1692 N N . VAL A 1 209 ? 35.373 11.099 -45.851 1.00 94.69 209 VAL A N 1
ATOM 1693 C CA . VAL A 1 209 ? 35.434 11.829 -44.568 1.00 94.69 209 VAL A CA 1
ATOM 1694 C C . VAL A 1 209 ? 34.079 11.796 -43.858 1.00 94.69 209 VAL A C 1
ATOM 1696 O O . VAL A 1 209 ? 34.013 11.473 -42.674 1.00 94.69 209 VAL A O 1
ATOM 1699 N N . VAL A 1 210 ? 32.987 12.057 -44.586 1.00 95.88 210 VAL A N 1
ATOM 1700 C CA . VAL A 1 210 ? 31.625 11.993 -44.027 1.00 95.88 210 VAL A CA 1
ATOM 1701 C C . VAL A 1 210 ? 31.314 10.586 -43.519 1.00 95.88 210 VAL A C 1
ATOM 1703 O O . VAL A 1 210 ? 30.821 10.429 -42.404 1.00 95.88 210 VAL A O 1
ATOM 1706 N N . ALA A 1 211 ? 31.647 9.553 -44.295 1.00 96.81 211 ALA A N 1
ATOM 1707 C CA . ALA A 1 211 ? 31.446 8.166 -43.890 1.00 96.81 211 ALA A CA 1
ATOM 1708 C C . ALA A 1 211 ? 32.210 7.821 -42.597 1.00 96.81 211 ALA A C 1
ATOM 1710 O O . ALA A 1 211 ? 31.670 7.144 -41.722 1.00 96.81 211 ALA A O 1
ATOM 1711 N N . GLN A 1 212 ? 33.435 8.326 -42.430 1.00 96.12 212 GLN A N 1
ATOM 1712 C CA . GLN A 1 212 ? 34.214 8.118 -41.210 1.00 96.12 212 GLN A CA 1
ATOM 1713 C C . GLN A 1 212 ? 33.581 8.802 -39.986 1.00 96.12 212 GLN A C 1
ATOM 1715 O O . GLN A 1 212 ? 33.519 8.188 -38.918 1.00 96.12 212 GLN A O 1
ATOM 1720 N N . GLU A 1 213 ? 33.052 10.017 -40.141 1.00 97.06 213 GLU A N 1
ATOM 1721 C CA . GLU A 1 213 ? 32.383 10.734 -39.047 1.00 97.06 213 GLU A CA 1
ATOM 1722 C C . GLU A 1 213 ? 31.065 10.055 -38.642 1.00 97.06 213 GLU A C 1
ATOM 1724 O O . GLU A 1 213 ? 30.817 9.820 -37.459 1.00 97.06 213 GLU A O 1
ATOM 1729 N N . VAL A 1 214 ? 30.257 9.623 -39.619 1.00 97.50 214 VAL A N 1
ATOM 1730 C CA . VAL A 1 214 ? 29.028 8.849 -39.362 1.00 97.50 214 VAL A CA 1
ATOM 1731 C C . VAL A 1 214 ? 29.350 7.538 -38.641 1.00 97.50 214 VAL A C 1
ATOM 1733 O O . VAL A 1 214 ? 28.629 7.139 -37.723 1.00 97.50 214 VAL A O 1
ATOM 1736 N N . ARG A 1 215 ? 30.452 6.873 -39.008 1.00 97.00 215 ARG A N 1
ATOM 1737 C CA . ARG A 1 215 ? 30.905 5.651 -38.335 1.00 97.00 215 ARG A CA 1
ATOM 1738 C C . ARG A 1 215 ? 31.264 5.911 -36.874 1.00 97.00 215 ARG A C 1
ATOM 1740 O O . ARG A 1 215 ? 30.855 5.141 -36.007 1.00 97.00 215 ARG A O 1
ATOM 1747 N N . LYS A 1 216 ? 31.999 6.988 -36.596 1.00 97.31 216 LYS A N 1
ATOM 1748 C CA . LYS A 1 216 ? 32.377 7.379 -35.234 1.00 97.31 216 LYS A CA 1
ATOM 1749 C C . LYS A 1 216 ? 31.142 7.677 -34.378 1.00 97.31 216 LYS A C 1
ATOM 1751 O O . LYS A 1 216 ? 31.006 7.099 -33.302 1.00 97.31 216 LYS A O 1
ATOM 1756 N N . LEU A 1 217 ? 30.196 8.462 -34.899 1.00 97.38 217 LEU A N 1
ATOM 1757 C CA . LEU A 1 217 ? 28.918 8.750 -34.232 1.00 97.38 217 LEU A CA 1
ATOM 1758 C C . LEU A 1 217 ? 28.119 7.477 -33.929 1.00 97.38 217 LEU A C 1
ATOM 1760 O O . LEU A 1 217 ? 27.530 7.339 -32.855 1.00 97.38 217 LEU A O 1
ATOM 1764 N N . ALA A 1 218 ? 28.116 6.517 -34.855 1.00 98.06 218 ALA A N 1
ATOM 1765 C CA . ALA A 1 218 ? 27.461 5.232 -34.658 1.00 98.06 218 ALA A CA 1
ATOM 1766 C C . ALA A 1 218 ? 28.131 4.402 -33.546 1.00 98.06 218 ALA A C 1
ATOM 1768 O O . ALA A 1 218 ? 27.445 3.815 -32.710 1.00 98.06 218 ALA A O 1
ATOM 1769 N N . GLN A 1 219 ? 29.464 4.380 -33.484 1.00 97.19 219 GLN A N 1
ATOM 1770 C CA . GLN A 1 219 ? 30.203 3.708 -32.410 1.00 97.19 219 GLN A CA 1
ATOM 1771 C C . GLN A 1 219 ? 29.949 4.356 -31.042 1.00 97.19 219 GLN A C 1
ATOM 1773 O O . GLN A 1 219 ? 29.694 3.643 -30.071 1.00 97.19 219 GLN A O 1
ATOM 1778 N N . GLU A 1 220 ? 29.956 5.688 -30.972 1.00 97.50 220 GLU A N 1
ATOM 1779 C CA . GLU A 1 220 ? 29.627 6.443 -29.757 1.00 97.50 220 GLU A CA 1
ATOM 1780 C C . GLU A 1 220 ? 28.185 6.174 -29.305 1.00 97.50 220 GLU A C 1
ATOM 1782 O O . GLU A 1 220 ? 27.957 5.848 -28.141 1.00 97.50 220 GLU A O 1
ATOM 1787 N N . SER A 1 221 ? 27.224 6.178 -30.234 1.00 97.38 221 SER A N 1
ATOM 1788 C CA . SER A 1 221 ? 25.820 5.847 -29.948 1.00 97.38 221 SER A CA 1
ATOM 1789 C C . SER A 1 221 ? 25.667 4.428 -29.396 1.00 97.38 221 SER A C 1
ATOM 1791 O O . SER A 1 221 ? 24.940 4.205 -28.427 1.00 97.38 221 SER A O 1
ATOM 1793 N N . SER A 1 222 ? 26.387 3.454 -29.967 1.00 97.12 222 SER A N 1
ATOM 1794 C CA . SER A 1 222 ? 26.384 2.080 -29.456 1.00 97.12 222 SER A CA 1
ATOM 1795 C C . SER A 1 222 ? 26.995 1.979 -28.060 1.00 97.12 222 SER A C 1
ATOM 1797 O O . SER A 1 222 ? 26.559 1.125 -27.288 1.00 97.12 222 SER A O 1
ATOM 1799 N N . LYS A 1 223 ? 28.011 2.788 -27.747 1.00 97.31 223 LYS A N 1
ATOM 1800 C CA . LYS A 1 223 ? 28.640 2.815 -26.425 1.00 97.31 223 LYS A CA 1
ATOM 1801 C C . LYS A 1 223 ? 27.663 3.349 -25.378 1.00 97.31 223 LYS A C 1
ATOM 1803 O O . LYS A 1 223 ? 27.418 2.663 -24.392 1.00 97.31 223 LYS A O 1
ATOM 1808 N N . VAL A 1 224 ? 27.037 4.496 -25.641 1.00 97.44 224 VAL A N 1
ATOM 1809 C CA . VAL A 1 224 ? 26.044 5.102 -24.737 1.00 97.44 224 VAL A CA 1
ATOM 1810 C C . VAL A 1 224 ? 24.858 4.163 -24.507 1.00 97.44 224 VAL A C 1
ATOM 1812 O O . VAL A 1 224 ? 24.430 3.972 -23.373 1.00 97.44 224 VAL A O 1
ATOM 1815 N N . ALA A 1 225 ? 24.356 3.500 -25.554 1.00 97.44 225 ALA A N 1
ATOM 1816 C CA . ALA A 1 225 ? 23.275 2.523 -25.407 1.00 97.44 225 ALA A CA 1
ATOM 1817 C C . ALA A 1 225 ? 23.646 1.349 -24.477 1.00 97.44 225 ALA A C 1
ATOM 1819 O O . ALA A 1 225 ? 22.805 0.868 -23.713 1.00 97.44 225 ALA A O 1
ATOM 1820 N N . LYS A 1 226 ? 24.908 0.896 -24.509 1.00 95.88 226 LYS A N 1
ATOM 1821 C CA . LYS A 1 226 ? 25.410 -0.134 -23.586 1.00 95.88 226 LYS A CA 1
ATOM 1822 C C . LYS A 1 226 ? 25.499 0.383 -22.153 1.00 95.88 226 LYS A C 1
ATOM 1824 O O . LYS A 1 226 ? 25.020 -0.301 -21.258 1.00 95.88 226 LYS A O 1
ATOM 1829 N N . GLU A 1 227 ? 26.021 1.591 -21.949 1.00 97.25 227 GLU A N 1
ATOM 1830 C CA . GLU A 1 227 ? 26.085 2.232 -20.625 1.00 97.25 227 GLU A CA 1
ATOM 1831 C C . GLU A 1 227 ? 24.680 2.385 -20.006 1.00 97.25 227 GLU A C 1
ATOM 1833 O O . GLU A 1 227 ? 24.478 2.087 -18.830 1.00 97.25 227 GLU A O 1
ATOM 1838 N N . ILE A 1 228 ? 23.671 2.753 -20.808 1.00 97.12 228 ILE A N 1
ATOM 1839 C CA . ILE A 1 228 ? 22.264 2.786 -20.369 1.00 97.12 228 ILE A CA 1
ATOM 1840 C C . ILE A 1 228 ? 21.787 1.389 -19.950 1.00 97.12 228 ILE A C 1
ATOM 1842 O O . ILE A 1 228 ? 21.151 1.242 -18.909 1.00 97.12 228 ILE A O 1
ATOM 1846 N N . THR A 1 229 ? 22.112 0.356 -20.731 1.00 95.81 229 THR A N 1
ATOM 1847 C CA . THR A 1 229 ? 21.730 -1.034 -20.424 1.00 95.81 229 THR A CA 1
ATOM 1848 C C . THR A 1 229 ? 22.351 -1.513 -19.106 1.00 95.81 229 THR A C 1
ATOM 1850 O O . THR A 1 229 ? 21.679 -2.157 -18.299 1.00 95.81 229 THR A O 1
ATOM 1853 N N . GLU A 1 230 ? 23.616 -1.175 -18.852 1.00 96.44 230 GLU A N 1
ATOM 1854 C CA . GLU A 1 230 ? 24.306 -1.486 -17.594 1.00 96.44 230 GLU A CA 1
ATOM 1855 C C . GLU A 1 230 ? 23.669 -0.763 -16.399 1.00 96.44 230 GLU A C 1
ATOM 1857 O O . GLU A 1 230 ? 23.418 -1.381 -15.363 1.00 96.44 230 GLU A O 1
ATOM 1862 N N . MET A 1 231 ? 23.329 0.517 -16.559 1.00 96.69 231 MET A N 1
ATOM 1863 C CA . MET A 1 231 ? 22.633 1.300 -15.536 1.00 96.69 231 MET A CA 1
ATOM 1864 C C . MET A 1 231 ? 21.242 0.738 -15.218 1.00 96.69 231 MET A C 1
ATOM 1866 O O . MET A 1 231 ? 20.873 0.651 -14.050 1.00 96.69 231 MET A O 1
ATOM 1870 N N . ILE A 1 232 ? 20.484 0.296 -16.225 1.00 96.38 232 ILE A N 1
ATOM 1871 C CA . ILE A 1 232 ? 19.188 -0.367 -16.012 1.00 96.38 232 ILE A CA 1
ATOM 1872 C C . ILE A 1 232 ? 19.362 -1.657 -15.216 1.00 96.38 232 ILE A C 1
ATOM 1874 O O . ILE A 1 232 ? 18.599 -1.908 -14.285 1.00 96.38 232 ILE A O 1
ATOM 1878 N N . LYS A 1 233 ? 20.373 -2.469 -15.550 1.00 94.94 233 LYS A N 1
ATOM 1879 C CA . LYS A 1 233 ? 20.663 -3.700 -14.809 1.00 94.94 233 LYS A CA 1
ATOM 1880 C C . LYS A 1 233 ? 20.930 -3.398 -13.333 1.00 94.94 233 LYS A C 1
ATOM 1882 O O . LYS A 1 233 ? 20.342 -4.045 -12.472 1.00 94.94 233 LYS A O 1
ATOM 1887 N N . HIS A 1 234 ? 21.746 -2.384 -13.050 1.00 96.25 234 HIS A N 1
ATOM 1888 C CA . HIS A 1 234 ? 22.007 -1.945 -11.681 1.00 96.25 234 HIS A 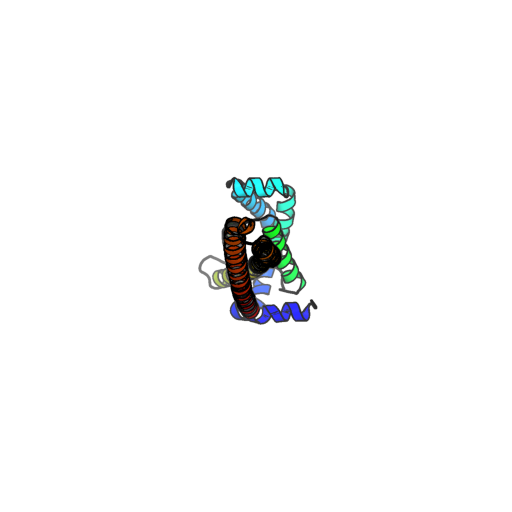CA 1
ATOM 1889 C C . HIS A 1 234 ? 20.733 -1.457 -10.968 1.00 96.25 234 HIS A C 1
ATOM 1891 O O . HIS A 1 234 ? 20.452 -1.871 -9.845 1.00 96.25 234 HIS A O 1
ATOM 1897 N N . ASN A 1 235 ? 19.912 -0.640 -11.633 1.00 95.94 235 ASN A N 1
ATOM 1898 C CA . ASN A 1 235 ? 18.650 -0.160 -11.067 1.00 95.94 235 ASN A CA 1
ATOM 1899 C C . ASN A 1 235 ? 17.683 -1.313 -10.755 1.00 95.94 235 ASN A C 1
ATOM 1901 O O . ASN A 1 235 ? 17.032 -1.301 -9.713 1.00 95.94 235 ASN A O 1
ATOM 1905 N N . MET A 1 236 ? 17.597 -2.320 -11.628 1.00 94.75 236 MET A N 1
ATOM 1906 C CA . MET A 1 236 ? 16.779 -3.516 -11.402 1.00 94.75 236 MET A CA 1
ATOM 1907 C C . MET A 1 236 ? 17.268 -4.330 -10.196 1.00 94.75 236 MET A C 1
ATOM 1909 O O . MET A 1 236 ? 16.450 -4.813 -9.412 1.00 94.75 236 MET A O 1
ATOM 1913 N N . GLU A 1 237 ? 18.584 -4.451 -10.005 1.00 94.50 237 GLU A N 1
ATOM 1914 C CA . GLU A 1 237 ? 19.167 -5.094 -8.821 1.00 94.50 237 GLU A CA 1
ATOM 1915 C C . GLU A 1 237 ? 18.796 -4.345 -7.528 1.00 94.50 237 GLU A C 1
ATOM 1917 O O . GLU A 1 237 ? 18.403 -4.979 -6.544 1.00 94.50 237 GLU A O 1
ATOM 1922 N N . GLU A 1 238 ? 18.837 -3.009 -7.531 1.00 93.56 238 GLU A N 1
ATOM 1923 C CA . GLU A 1 238 ? 18.413 -2.205 -6.377 1.00 93.56 238 GLU A CA 1
ATOM 1924 C C . GLU A 1 238 ? 16.897 -2.298 -6.123 1.00 93.56 238 GLU A C 1
ATOM 1926 O O . GLU A 1 238 ? 16.483 -2.421 -4.969 1.00 93.56 238 GLU A O 1
ATOM 1931 N N . ILE A 1 239 ? 16.056 -2.336 -7.164 1.00 92.75 239 ILE A N 1
ATOM 1932 C CA . ILE A 1 239 ? 14.606 -2.566 -7.013 1.00 92.75 239 ILE A CA 1
ATOM 1933 C C . ILE A 1 239 ? 14.339 -3.915 -6.336 1.00 92.75 239 ILE A C 1
ATOM 1935 O O . ILE A 1 239 ? 13.556 -3.990 -5.386 1.00 92.75 239 ILE A O 1
ATOM 1939 N N . GLU A 1 240 ? 15.006 -4.981 -6.778 1.00 90.12 240 GLU A N 1
ATOM 1940 C CA . GLU A 1 240 ? 14.847 -6.313 -6.189 1.00 90.12 240 GLU A CA 1
ATOM 1941 C C . GLU A 1 240 ? 15.392 -6.389 -4.759 1.00 90.12 240 GLU A C 1
ATOM 1943 O O . GLU A 1 240 ? 14.811 -7.057 -3.900 1.00 90.12 240 GLU A O 1
ATOM 1948 N N . LYS A 1 241 ? 16.462 -5.656 -4.450 1.00 90.25 241 LYS A N 1
ATOM 1949 C CA . LYS A 1 241 ? 16.969 -5.518 -3.082 1.00 90.25 241 LYS A CA 1
ATOM 1950 C C . LYS A 1 241 ? 15.955 -4.829 -2.170 1.00 90.25 241 LYS A C 1
ATOM 1952 O O . LYS A 1 241 ? 15.674 -5.358 -1.095 1.00 90.25 241 LYS A O 1
ATOM 1957 N N . ILE A 1 242 ? 15.354 -3.718 -2.604 1.00 88.81 242 ILE A N 1
ATOM 1958 C CA . ILE A 1 242 ? 14.294 -3.029 -1.849 1.00 88.81 242 ILE A CA 1
ATOM 1959 C C . ILE A 1 242 ? 13.086 -3.957 -1.675 1.00 88.81 242 ILE A C 1
ATOM 1961 O O . ILE A 1 242 ? 12.528 -4.066 -0.584 1.00 88.81 242 ILE A O 1
ATOM 1965 N N . ARG A 1 243 ? 12.706 -4.694 -2.723 1.00 85.56 243 ARG A N 1
ATOM 1966 C CA . ARG A 1 243 ? 11.618 -5.675 -2.661 1.00 85.56 243 ARG A CA 1
ATOM 1967 C C . ARG A 1 243 ? 11.886 -6.765 -1.624 1.00 85.56 243 ARG A C 1
ATOM 1969 O O . ARG A 1 243 ? 10.973 -7.106 -0.874 1.00 85.56 243 ARG A O 1
ATOM 1976 N N . ARG A 1 244 ? 13.113 -7.291 -1.540 1.00 82.75 244 ARG A N 1
ATOM 1977 C CA . ARG A 1 244 ? 13.507 -8.284 -0.524 1.00 82.75 244 ARG A CA 1
ATOM 1978 C C . ARG A 1 244 ? 13.535 -7.701 0.883 1.00 82.75 244 ARG A C 1
ATOM 1980 O O . ARG A 1 244 ? 13.064 -8.367 1.791 1.00 82.75 244 ARG A O 1
ATOM 1987 N N . GLN A 1 245 ? 14.038 -6.480 1.064 1.00 77.50 245 GLN A N 1
ATOM 1988 C CA . GLN A 1 245 ? 14.007 -5.793 2.362 1.00 77.50 245 GLN A CA 1
ATOM 1989 C C . GLN A 1 245 ? 12.571 -5.611 2.852 1.00 77.50 245 GLN A C 1
ATOM 1991 O O . GLN A 1 245 ? 12.263 -5.950 3.988 1.00 77.50 245 GLN A O 1
ATOM 1996 N N . ASN A 1 246 ? 11.677 -5.177 1.965 1.00 69.88 246 ASN A N 1
ATOM 1997 C CA . ASN A 1 246 ? 10.259 -5.068 2.278 1.00 69.88 246 ASN A CA 1
ATOM 1998 C C . ASN A 1 246 ? 9.632 -6.437 2.545 1.00 69.88 246 ASN A C 1
ATOM 2000 O O . ASN A 1 246 ? 8.850 -6.558 3.470 1.00 69.88 246 ASN A O 1
ATOM 2004 N N . SER A 1 247 ? 10.018 -7.476 1.801 1.00 63.19 247 SER A N 1
ATOM 2005 C CA . SER A 1 247 ? 9.524 -8.843 2.020 1.00 63.19 247 SER A CA 1
ATOM 2006 C C . SER A 1 247 ? 10.097 -9.516 3.274 1.00 63.19 247 SER A C 1
ATOM 2008 O O . SER A 1 247 ? 9.560 -10.535 3.670 1.00 63.19 247 SER A O 1
ATOM 2010 N N . GLY A 1 248 ? 11.193 -8.999 3.845 1.00 51.62 248 GLY A N 1
ATOM 2011 C CA . GLY A 1 248 ? 11.799 -9.466 5.100 1.00 51.62 248 GLY A CA 1
ATOM 2012 C C . GLY A 1 248 ? 11.441 -8.610 6.320 1.00 51.62 248 GLY A C 1
ATOM 2013 O O . GLY A 1 248 ? 11.800 -8.967 7.434 1.00 51.62 248 GLY A O 1
ATOM 2014 N N . MET A 1 249 ? 10.754 -7.481 6.112 1.00 47.75 249 MET A N 1
ATOM 2015 C CA . MET A 1 249 ? 9.971 -6.770 7.135 1.00 47.75 249 MET A CA 1
ATOM 2016 C C . MET A 1 249 ? 8.499 -7.235 7.164 1.00 47.75 249 MET A C 1
ATOM 2018 O O . MET A 1 249 ? 7.739 -6.779 8.018 1.00 47.75 249 MET A O 1
ATOM 2022 N N . MET A 1 250 ? 8.102 -8.074 6.198 1.00 45.06 250 MET A N 1
ATOM 2023 C CA . MET A 1 250 ? 6.770 -8.666 5.994 1.00 45.06 250 MET A CA 1
ATOM 2024 C C . MET A 1 250 ? 6.812 -10.175 6.213 1.00 45.06 250 MET A C 1
ATOM 2026 O O . MET A 1 250 ? 5.711 -10.762 6.142 1.00 45.06 250 MET A O 1
#

Radius of gyration: 29.88 Å; chains: 1; bounding box: 64×41×92 Å